Protein AF-A0A431KZX5-F1 (afdb_monomer_lite)

pLDDT: mean 78.37, std 19.74, range [25.33, 97.94]

Structure (mmCIF, N/CA/C/O backbone):
data_AF-A0A431KZX5-F1
#
_entry.id   AF-A0A431KZX5-F1
#
loop_
_atom_site.group_PDB
_atom_site.id
_atom_site.type_symbol
_atom_site.label_atom_id
_atom_site.label_alt_id
_atom_site.label_comp_id
_atom_site.label_asym_id
_atom_site.label_entity_id
_atom_site.label_seq_id
_atom_site.pdbx_PDB_ins_code
_atom_site.Cartn_x
_atom_site.Cartn_y
_atom_site.Cartn_z
_atom_site.occupancy
_atom_site.B_iso_or_equiv
_atom_site.auth_seq_id
_atom_site.auth_comp_id
_atom_site.auth_as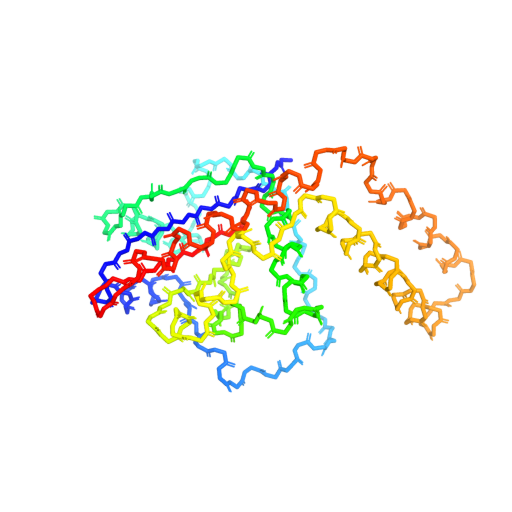ym_id
_atom_site.auth_atom_id
_atom_site.pdbx_PDB_model_num
ATOM 1 N N . MET A 1 1 ? -10.117 -0.510 -15.813 1.00 40.97 1 MET A N 1
ATOM 2 C CA . MET A 1 1 ? -10.762 -0.068 -14.558 1.00 40.97 1 MET A CA 1
ATOM 3 C C . MET A 1 1 ? -9.643 0.326 -13.624 1.00 40.97 1 MET A C 1
ATOM 5 O O . MET A 1 1 ? -8.690 -0.434 -13.536 1.00 40.97 1 MET A O 1
ATOM 9 N N . SER A 1 2 ? -9.694 1.522 -13.041 1.00 51.66 2 SER A N 1
ATOM 10 C CA . SER A 1 2 ? -8.708 1.938 -12.044 1.00 51.66 2 SER A CA 1
ATOM 11 C C . SER A 1 2 ? -8.921 1.103 -10.789 1.00 51.66 2 SER A C 1
ATOM 13 O O . SER A 1 2 ? -10.034 1.093 -10.262 1.00 51.66 2 SER A O 1
ATOM 15 N N . SER A 1 3 ? -7.880 0.419 -10.324 1.00 65.56 3 SER A N 1
ATOM 16 C CA . SER A 1 3 ? -7.865 -0.106 -8.960 1.00 65.56 3 SER A CA 1
ATOM 17 C C . SER A 1 3 ? -8.166 1.035 -7.977 1.00 65.56 3 SER A C 1
ATOM 19 O O . SER A 1 3 ? -7.743 2.165 -8.220 1.00 65.56 3 SER A O 1
ATOM 21 N N . ILE A 1 4 ? -8.880 0.779 -6.893 1.00 78.31 4 ILE A N 1
ATOM 22 C CA . ILE A 1 4 ? -9.218 1.707 -5.817 1.00 78.31 4 ILE A CA 1
ATOM 23 C C . ILE A 1 4 ? -8.474 1.248 -4.562 1.00 78.31 4 ILE A C 1
ATOM 25 O O . ILE A 1 4 ? -8.425 0.058 -4.255 1.00 78.31 4 ILE A O 1
ATOM 29 N N . ALA A 1 5 ? -7.921 2.199 -3.809 1.00 84.69 5 ALA A N 1
ATOM 30 C CA . ALA A 1 5 ? -7.446 1.934 -2.458 1.00 84.69 5 ALA A CA 1
ATOM 31 C C . ALA A 1 5 ? -8.433 2.476 -1.414 1.00 84.69 5 ALA A C 1
ATOM 33 O O . ALA A 1 5 ? -8.834 3.644 -1.459 1.00 84.69 5 ALA A O 1
ATOM 34 N N . SER A 1 6 ? -8.821 1.614 -0.475 1.00 86.75 6 SER A N 1
ATOM 35 C CA . SER A 1 6 ? -9.770 1.911 0.603 1.00 86.75 6 SER A CA 1
ATOM 36 C C . SER A 1 6 ? -9.153 1.618 1.967 1.00 86.75 6 SER A C 1
ATOM 38 O O . SER A 1 6 ? -8.421 0.643 2.126 1.00 86.75 6 SER A O 1
ATOM 40 N N . PHE A 1 7 ? -9.474 2.454 2.952 1.00 90.75 7 PHE A N 1
ATOM 41 C CA . PHE A 1 7 ? -8.967 2.357 4.319 1.00 90.75 7 PHE A CA 1
ATOM 42 C C . PHE A 1 7 ? -10.143 2.226 5.277 1.00 90.75 7 PHE A C 1
ATOM 44 O O . PHE A 1 7 ? -11.062 3.036 5.212 1.00 90.75 7 PHE A O 1
ATOM 51 N N . TYR A 1 8 ? -10.105 1.240 6.165 1.00 92.38 8 TYR A N 1
ATOM 52 C CA . TYR A 1 8 ? -11.177 0.937 7.108 1.00 92.38 8 TYR A CA 1
ATOM 53 C C . TYR A 1 8 ? -10.641 0.991 8.536 1.00 92.38 8 TYR A C 1
ATOM 55 O O . TYR A 1 8 ? -9.784 0.189 8.892 1.00 92.38 8 TYR A O 1
ATOM 63 N N . LEU A 1 9 ? -11.136 1.928 9.344 1.00 93.94 9 LEU A N 1
ATOM 64 C CA . LEU A 1 9 ? -10.828 2.046 10.770 1.00 93.94 9 LEU A CA 1
ATOM 65 C C . LEU A 1 9 ? -11.829 1.219 11.577 1.00 93.94 9 LEU A C 1
ATOM 67 O O . LEU A 1 9 ? -13.036 1.456 11.471 1.00 93.94 9 LEU A O 1
ATOM 71 N N . MET A 1 10 ? -11.339 0.286 12.388 1.00 93.38 10 MET A N 1
ATOM 72 C CA . MET A 1 10 ? -12.166 -0.592 13.216 1.00 93.38 10 MET A CA 1
ATOM 73 C C . MET A 1 10 ? -11.522 -0.874 14.570 1.00 93.38 10 MET A C 1
ATOM 75 O O . MET A 1 10 ? -10.298 -0.848 14.690 1.00 93.38 10 MET A O 1
ATOM 79 N N . GLU A 1 11 ? -12.341 -1.249 15.553 1.00 93.62 11 GLU A N 1
ATOM 80 C CA . GLU A 1 11 ? -11.819 -1.753 16.822 1.00 93.62 11 GLU A CA 1
ATOM 81 C C . GLU A 1 11 ? -11.002 -3.042 16.606 1.00 93.62 11 GLU A C 1
ATOM 83 O O . GLU A 1 11 ? -11.417 -3.962 15.892 1.00 93.62 11 GLU A O 1
ATOM 88 N N . SER A 1 12 ? -9.864 -3.150 17.284 1.00 88.31 12 SER A N 1
ATOM 89 C CA . SER A 1 12 ? -8.960 -4.300 17.301 1.00 88.31 12 SER A CA 1
ATOM 90 C C . SER A 1 12 ? -9.660 -5.573 17.788 1.00 88.31 12 SER A C 1
ATOM 92 O O . SER A 1 12 ? -9.351 -6.671 17.324 1.00 88.31 12 SER A O 1
ATOM 94 N N . SER A 1 13 ? -10.673 -5.432 18.648 1.00 90.50 13 SER A N 1
ATOM 95 C CA . SER A 1 13 ? -11.555 -6.514 19.105 1.00 90.50 13 SER A CA 1
ATOM 96 C C . SER A 1 13 ? -12.302 -7.199 17.946 1.00 90.50 13 SER A C 1
ATOM 98 O O . SER A 1 13 ? -12.482 -8.418 17.956 1.00 90.50 13 SER A O 1
ATOM 100 N N . ASN A 1 14 ? -12.674 -6.438 16.911 1.00 90.19 14 ASN A N 1
ATOM 101 C CA . ASN A 1 14 ? -13.398 -6.920 15.733 1.00 90.19 14 ASN A CA 1
ATOM 102 C C . ASN A 1 14 ? -12.463 -7.503 14.664 1.00 90.19 14 ASN A C 1
ATOM 104 O O . ASN A 1 14 ? -12.917 -8.202 13.752 1.00 90.19 14 ASN A O 1
ATOM 108 N N . PHE A 1 15 ? -11.157 -7.246 14.770 1.00 85.00 15 PHE A N 1
ATOM 109 C CA . PHE A 1 15 ? -10.183 -7.669 13.770 1.00 85.00 15 PHE A CA 1
ATOM 110 C C . PHE A 1 15 ? -10.114 -9.198 13.626 1.00 85.00 15 PHE A C 1
ATOM 112 O O . PHE A 1 15 ? -10.028 -9.704 12.510 1.00 85.00 15 PHE A O 1
ATOM 119 N N . HIS A 1 16 ? -10.205 -9.952 14.728 1.00 83.12 16 HIS A N 1
ATOM 120 C CA . HIS A 1 16 ? -10.120 -11.417 14.680 1.00 83.12 16 HIS A CA 1
ATOM 121 C C . HIS A 1 16 ? -11.250 -12.050 13.851 1.00 83.12 16 HIS A C 1
ATOM 123 O O . HIS A 1 16 ? -11.003 -12.946 13.041 1.00 83.12 16 HIS A O 1
ATOM 129 N N . GLU A 1 17 ? -12.486 -11.568 14.016 1.00 86.38 17 GLU A N 1
ATOM 130 C CA . GLU A 1 17 ? -13.623 -12.078 13.246 1.00 86.38 17 GLU A CA 1
ATOM 131 C C . GLU A 1 17 ? -13.526 -11.646 11.777 1.00 86.38 17 GLU A C 1
ATOM 133 O O . GLU A 1 17 ? -13.733 -12.476 10.892 1.00 86.38 17 GLU A O 1
ATOM 138 N N . TYR A 1 18 ? -13.104 -10.405 11.498 1.00 85.25 18 TYR A N 1
ATOM 139 C CA . TYR A 1 18 ? -12.806 -9.976 10.129 1.00 85.25 18 TYR A CA 1
ATOM 140 C C . TYR A 1 18 ? -11.755 -10.875 9.467 1.00 85.25 18 TYR A C 1
ATOM 142 O O . TYR A 1 18 ? -11.993 -11.392 8.376 1.00 85.25 18 TYR A O 1
ATOM 150 N N . ALA A 1 19 ? -10.624 -11.120 10.134 1.00 79.25 19 ALA A N 1
ATOM 151 C CA . ALA A 1 19 ? -9.543 -11.944 9.607 1.00 79.25 19 ALA A CA 1
ATOM 152 C C . ALA A 1 19 ? -10.012 -13.362 9.274 1.00 79.25 19 ALA A C 1
ATOM 154 O O . ALA A 1 19 ? -9.709 -13.889 8.203 1.00 79.25 19 ALA A O 1
ATOM 155 N N . LYS A 1 20 ? -10.829 -13.954 10.145 1.00 80.81 20 LYS A N 1
ATOM 156 C CA . LYS A 1 20 ? -11.451 -15.259 9.917 1.00 80.81 20 LYS A CA 1
ATOM 157 C C . LYS A 1 20 ? -12.412 -15.253 8.724 1.00 80.81 20 LYS A C 1
ATOM 159 O O . LYS A 1 20 ? -12.359 -16.177 7.914 1.00 80.81 20 LYS A O 1
ATOM 164 N N . LEU A 1 21 ? -13.268 -14.237 8.591 1.00 79.62 21 LEU A N 1
ATOM 165 C CA . LEU A 1 21 ? -14.210 -14.110 7.470 1.00 79.62 21 LEU A CA 1
ATOM 166 C C . LEU A 1 21 ? -13.492 -13.892 6.133 1.00 79.62 21 LEU A C 1
ATOM 168 O O . LEU A 1 21 ? -13.862 -14.498 5.128 1.00 79.62 21 LEU A O 1
ATOM 172 N N . ALA A 1 22 ? -12.451 -13.061 6.137 1.00 75.19 22 ALA A N 1
ATOM 173 C CA . ALA A 1 22 ? -11.619 -12.769 4.977 1.00 75.19 22 ALA A CA 1
ATOM 174 C C . ALA A 1 22 ? -10.650 -13.916 4.632 1.00 75.19 22 ALA A C 1
ATOM 176 O O . ALA A 1 22 ? -10.096 -13.940 3.535 1.00 75.19 22 ALA A O 1
ATOM 177 N N . GLY A 1 23 ? -10.462 -14.889 5.530 1.00 72.31 23 GLY A N 1
ATOM 178 C CA . GLY A 1 23 ? -9.498 -15.975 5.348 1.00 72.31 23 GLY A CA 1
ATOM 179 C C . GLY A 1 23 ? -8.043 -15.505 5.437 1.00 72.31 23 GLY A C 1
ATOM 180 O O . GLY A 1 23 ? -7.172 -16.111 4.817 1.00 72.31 23 GLY A O 1
ATOM 181 N N . LEU A 1 24 ? -7.782 -14.426 6.182 1.00 71.44 24 LEU A N 1
ATOM 182 C CA . LEU A 1 24 ? -6.448 -13.871 6.386 1.00 71.44 24 LEU A CA 1
ATOM 183 C C . LEU A 1 24 ? -5.631 -14.815 7.268 1.00 71.44 24 LEU A C 1
ATOM 185 O O . LEU A 1 24 ? -6.019 -15.138 8.391 1.00 71.44 24 LEU A O 1
ATOM 189 N N . GLN A 1 25 ? -4.478 -15.237 6.762 1.00 62.72 25 GLN A N 1
ATOM 190 C CA . GLN A 1 25 ? -3.471 -15.949 7.541 1.00 62.72 25 GLN A CA 1
ATOM 191 C C . GLN A 1 25 ? -2.268 -15.027 7.732 1.00 62.72 25 GLN A C 1
ATOM 193 O O . GLN A 1 25 ? -1.818 -14.389 6.776 1.00 62.72 25 GLN A O 1
ATOM 198 N N . GLN A 1 26 ? -1.764 -14.932 8.967 1.00 58.22 26 GLN A N 1
ATOM 199 C CA . GLN A 1 26 ? -0.505 -14.237 9.237 1.00 58.22 26 GLN A CA 1
ATOM 200 C C . GLN A 1 26 ? 0.630 -14.927 8.476 1.00 58.22 26 GLN A C 1
ATOM 202 O O . GLN A 1 26 ? 0.738 -16.152 8.451 1.00 58.22 26 GLN A O 1
ATOM 207 N N . THR A 1 27 ? 1.471 -14.120 7.843 1.00 53.38 27 THR A N 1
ATOM 208 C CA . THR A 1 27 ? 2.527 -14.533 6.911 1.00 53.38 27 THR A CA 1
ATOM 209 C C . THR A 1 27 ? 3.800 -15.029 7.595 1.00 53.38 27 THR A C 1
ATOM 211 O O . THR A 1 27 ? 4.778 -15.263 6.891 1.00 53.38 27 THR A O 1
ATOM 214 N N . GLU A 1 28 ? 3.807 -15.246 8.921 1.00 44.16 28 GLU A N 1
ATOM 215 C CA . GLU A 1 28 ? 5.037 -15.485 9.701 1.00 44.16 28 GLU A CA 1
ATOM 216 C C . GLU A 1 28 ? 5.921 -16.630 9.172 1.00 44.16 28 GLU A C 1
ATOM 218 O O . GLU A 1 28 ? 7.101 -16.656 9.494 1.00 44.16 28 GLU A O 1
ATOM 223 N N . ASN A 1 29 ? 5.407 -17.538 8.328 1.00 37.72 29 ASN A N 1
ATOM 224 C CA . ASN A 1 29 ? 6.197 -18.569 7.644 1.00 37.72 29 ASN A CA 1
ATOM 225 C C . ASN A 1 29 ? 5.626 -18.996 6.276 1.00 37.72 29 ASN A C 1
ATOM 227 O O . ASN A 1 29 ? 5.576 -20.193 5.981 1.00 37.72 29 ASN A O 1
ATOM 231 N N . LEU A 1 30 ? 5.167 -18.075 5.422 1.00 36.81 30 LEU A N 1
ATOM 232 C CA . LEU A 1 30 ? 4.916 -18.479 4.032 1.00 36.81 30 LEU A CA 1
ATOM 233 C C . LEU A 1 30 ? 6.255 -18.541 3.283 1.00 36.81 30 LEU A C 1
ATOM 235 O O . LEU A 1 30 ? 6.976 -17.542 3.269 1.00 36.81 30 LEU A O 1
ATOM 239 N N . PRO A 1 31 ? 6.627 -19.697 2.691 1.00 32.34 31 PRO A N 1
ATOM 240 C CA . PRO A 1 31 ? 7.816 -19.769 1.859 1.00 32.34 31 PRO A CA 1
ATOM 241 C C . PRO A 1 31 ? 7.704 -18.688 0.792 1.00 32.34 31 PRO A C 1
ATOM 243 O O . PRO A 1 31 ? 6.623 -18.469 0.245 1.00 32.34 31 PRO A O 1
ATOM 246 N N . ASN A 1 32 ? 8.822 -18.005 0.547 1.00 35.06 32 ASN A N 1
ATOM 247 C CA . ASN A 1 32 ? 8.979 -17.065 -0.551 1.00 35.06 32 ASN A CA 1
ATOM 248 C C . ASN A 1 32 ? 8.387 -17.744 -1.793 1.00 35.06 32 ASN A C 1
ATOM 250 O O . ASN A 1 32 ? 8.957 -18.726 -2.270 1.00 35.06 32 ASN A O 1
ATOM 254 N N . LEU A 1 33 ? 7.206 -17.307 -2.243 1.00 35.88 33 LEU A N 1
ATOM 255 C CA . LEU A 1 33 ? 6.554 -17.837 -3.439 1.00 35.88 33 LEU A CA 1
ATOM 256 C C . LEU A 1 33 ? 7.300 -17.262 -4.644 1.00 35.88 33 LEU A C 1
ATOM 258 O O . LEU A 1 33 ? 6.788 -16.421 -5.377 1.00 35.88 33 LEU A O 1
ATOM 262 N N . ALA A 1 34 ? 8.555 -17.678 -4.777 1.00 33.25 34 ALA A N 1
ATOM 263 C CA . ALA A 1 34 ? 9.226 -17.747 -6.046 1.00 33.25 34 ALA A CA 1
ATOM 264 C C . ALA A 1 34 ? 8.837 -19.085 -6.677 1.00 33.25 34 ALA A C 1
ATOM 266 O O . ALA A 1 34 ? 8.979 -20.144 -6.064 1.00 33.25 34 ALA A O 1
ATOM 267 N N . ASP A 1 35 ? 8.369 -18.952 -7.907 1.00 35.44 35 ASP A N 1
ATOM 268 C CA . ASP A 1 35 ? 8.279 -19.959 -8.949 1.00 35.44 35 ASP A CA 1
ATOM 269 C C . ASP A 1 35 ? 7.069 -20.908 -8.953 1.00 35.44 35 ASP A C 1
ATOM 271 O O . ASP A 1 35 ? 6.933 -21.859 -8.189 1.00 35.44 35 ASP A O 1
ATOM 275 N N . ASP A 1 36 ? 6.245 -20.590 -9.954 1.00 33.00 36 ASP A N 1
ATOM 276 C CA . ASP A 1 36 ? 5.596 -21.486 -10.895 1.00 33.00 36 ASP A CA 1
ATOM 277 C C . ASP A 1 36 ? 4.352 -22.276 -10.446 1.00 33.00 36 ASP A C 1
ATOM 279 O O . ASP A 1 36 ? 4.279 -22.954 -9.427 1.00 33.00 36 ASP A O 1
ATOM 283 N N . ASP A 1 37 ? 3.347 -22.172 -11.320 1.00 28.58 37 ASP A N 1
ATOM 284 C CA . ASP A 1 37 ? 2.156 -23.018 -11.451 1.00 28.58 37 ASP A CA 1
ATOM 285 C C . ASP A 1 37 ? 0.816 -22.598 -10.857 1.00 28.58 37 ASP A C 1
ATOM 287 O O . ASP A 1 37 ? -0.121 -23.394 -10.893 1.00 28.58 37 ASP A O 1
ATOM 291 N N . LYS A 1 38 ? 0.617 -21.319 -10.514 1.00 29.41 38 LYS A N 1
ATOM 292 C CA . LYS A 1 38 ? -0.711 -20.688 -10.674 1.00 29.41 38 LYS A CA 1
ATOM 293 C C . LYS A 1 38 ? -0.581 -19.221 -11.068 1.00 29.41 38 LYS A C 1
ATOM 295 O O . LYS A 1 38 ? -0.778 -18.332 -10.243 1.00 29.41 38 LYS A O 1
ATOM 300 N N . GLN A 1 39 ? -0.356 -18.957 -12.357 1.00 31.39 39 GLN A N 1
ATOM 301 C CA . GLN A 1 39 ? -0.975 -17.774 -12.958 1.00 31.39 39 GLN A CA 1
ATOM 302 C C . GLN A 1 39 ? -2.494 -17.970 -12.863 1.00 31.39 39 GLN A C 1
ATOM 304 O O . GLN A 1 39 ? -3.143 -18.443 -13.794 1.00 31.39 39 GLN A O 1
ATOM 309 N N . VAL A 1 40 ? -3.076 -17.659 -11.705 1.00 25.52 40 VAL A N 1
ATOM 310 C CA . VAL A 1 40 ? -4.474 -17.252 -11.695 1.00 25.52 40 VAL A CA 1
ATOM 311 C C . VAL A 1 40 ? -4.432 -15.888 -12.347 1.00 25.52 40 VAL A C 1
ATOM 313 O O . VAL A 1 40 ? -3.846 -14.954 -11.803 1.00 25.52 40 VAL A O 1
ATOM 316 N N . ALA A 1 41 ? -4.912 -15.842 -13.586 1.00 25.33 41 ALA A N 1
ATOM 317 C CA . ALA A 1 41 ? -5.118 -14.619 -14.327 1.00 25.33 41 ALA A CA 1
ATOM 318 C C . ALA A 1 41 ? -5.590 -13.524 -13.368 1.00 25.33 41 ALA A C 1
ATOM 320 O O . ALA A 1 41 ? -6.544 -13.737 -12.620 1.00 25.33 41 ALA A O 1
ATOM 321 N N . VAL A 1 42 ? -4.920 -12.372 -13.406 1.00 26.16 42 VAL A N 1
ATOM 322 C CA . VAL A 1 42 ? -5.483 -11.129 -12.893 1.00 26.16 42 VAL A CA 1
ATOM 323 C C . VAL A 1 42 ? -6.837 -10.994 -13.575 1.00 26.16 42 VAL A C 1
ATOM 325 O O . VAL A 1 42 ? -6.910 -10.642 -14.754 1.00 26.16 42 VAL A O 1
ATOM 328 N N . TYR A 1 43 ? -7.918 -11.324 -12.873 1.00 27.72 43 TYR A N 1
ATOM 329 C CA . TYR A 1 43 ? -9.235 -10.909 -13.312 1.00 27.72 43 TYR A CA 1
ATOM 330 C C . TYR A 1 43 ? -9.328 -9.420 -13.004 1.00 27.72 43 TYR A C 1
ATOM 332 O O . TYR A 1 43 ? -9.915 -8.985 -12.021 1.00 27.72 43 TYR A O 1
ATOM 340 N N . ALA A 1 44 ? -8.767 -8.628 -13.919 1.00 31.91 44 ALA A N 1
ATOM 341 C CA . ALA A 1 44 ? -9.268 -7.305 -14.237 1.00 31.91 44 ALA A CA 1
ATOM 342 C C . ALA A 1 44 ? -10.654 -7.496 -14.870 1.00 31.91 44 ALA A C 1
ATOM 344 O O . ALA A 1 44 ? -10.847 -7.412 -16.079 1.00 31.91 44 ALA A O 1
ATOM 345 N N . GLY A 1 45 ? -11.621 -7.858 -14.041 1.00 29.03 45 GLY A N 1
ATOM 346 C CA . GLY A 1 45 ? -13.002 -8.036 -14.425 1.00 29.03 45 GLY A CA 1
ATOM 347 C C . GLY A 1 45 ? -13.817 -7.326 -13.378 1.00 29.03 45 GLY A C 1
ATOM 348 O O . GLY A 1 45 ? -13.880 -7.781 -12.243 1.00 29.03 45 GLY A O 1
ATOM 349 N N . GLY A 1 46 ? -14.421 -6.203 -13.754 1.00 33.44 46 GLY A N 1
ATOM 350 C CA . GLY A 1 46 ? -15.517 -5.630 -12.995 1.00 33.44 46 GLY A CA 1
ATOM 351 C C . GLY A 1 46 ? -16.588 -6.694 -12.909 1.00 33.44 46 GLY A C 1
ATOM 352 O O . GLY A 1 46 ? -17.377 -6.868 -13.835 1.00 33.44 46 GLY A O 1
ATOM 353 N N . PHE A 1 47 ? -16.563 -7.464 -11.832 1.00 39.50 47 PHE A N 1
ATOM 354 C CA . PHE A 1 47 ? -17.660 -8.343 -11.540 1.00 39.50 47 PHE A CA 1
ATOM 355 C C . PHE A 1 47 ? -18.857 -7.435 -11.300 1.00 39.50 47 PHE A C 1
ATOM 357 O O . PHE A 1 47 ? -18.823 -6.518 -10.475 1.00 39.50 47 PHE A O 1
ATOM 364 N N . ASN A 1 48 ? -19.920 -7.673 -12.054 1.00 43.03 48 ASN A N 1
ATOM 365 C CA . ASN A 1 48 ? -21.217 -7.123 -11.730 1.00 43.03 48 ASN A CA 1
ATOM 366 C C . ASN A 1 48 ? -21.502 -7.486 -10.262 1.00 43.03 48 ASN A C 1
ATOM 368 O O . ASN A 1 48 ? -21.429 -8.661 -9.900 1.00 43.03 48 ASN A O 1
ATOM 372 N N . ALA A 1 49 ? -21.813 -6.504 -9.412 1.00 49.84 49 ALA A N 1
ATOM 373 C CA . ALA A 1 49 ? -22.133 -6.749 -8.004 1.00 49.84 49 ALA A CA 1
ATOM 374 C C . ALA A 1 49 ? -23.189 -7.864 -7.842 1.00 49.84 49 ALA A C 1
ATOM 376 O O . ALA A 1 49 ? -23.091 -8.676 -6.927 1.00 49.84 49 ALA A O 1
ATOM 377 N N . ALA A 1 50 ? -24.118 -7.990 -8.800 1.00 53.47 50 ALA A N 1
ATOM 378 C CA . ALA A 1 50 ? -25.128 -9.045 -8.842 1.00 53.47 50 ALA A CA 1
ATOM 379 C C . ALA A 1 50 ? -24.572 -10.464 -9.124 1.00 53.47 50 ALA A C 1
ATOM 381 O O . ALA A 1 50 ? -25.211 -11.452 -8.761 1.00 53.47 50 ALA A O 1
ATOM 382 N N . GLU A 1 51 ? -23.411 -10.596 -9.774 1.00 49.06 51 GLU A N 1
ATOM 383 C CA . GLU A 1 51 ? -22.728 -11.876 -10.034 1.00 49.06 51 GLU A CA 1
ATOM 384 C C . GLU A 1 51 ? -21.896 -12.318 -8.827 1.00 49.06 51 GLU A C 1
ATOM 386 O O . GLU A 1 51 ? -22.019 -13.468 -8.396 1.00 49.06 51 GLU A O 1
ATOM 391 N N . ILE A 1 52 ? -21.159 -11.388 -8.198 1.00 54.62 52 ILE A N 1
ATOM 392 C CA . ILE A 1 52 ? -20.557 -11.618 -6.871 1.00 54.62 52 ILE A CA 1
ATOM 393 C C . ILE A 1 52 ? -21.646 -11.996 -5.868 1.00 54.62 52 ILE A C 1
ATOM 395 O O . ILE A 1 52 ? -21.418 -12.859 -5.019 1.00 54.62 52 ILE A O 1
ATOM 399 N N . GLU A 1 53 ? -22.841 -11.403 -5.989 1.00 58.00 53 GLU A N 1
ATOM 400 C CA . GLU A 1 53 ? -23.967 -11.661 -5.098 1.00 58.00 53 GLU A CA 1
ATOM 401 C C . GLU A 1 53 ? -24.561 -13.075 -5.198 1.00 58.00 53 GLU A C 1
ATOM 403 O O . GLU A 1 53 ? -25.193 -13.558 -4.249 1.00 58.00 53 GLU A O 1
ATOM 408 N N . ARG A 1 54 ? -24.341 -13.788 -6.299 1.00 62.94 54 ARG A N 1
ATOM 409 C CA . ARG A 1 54 ? -24.974 -15.095 -6.534 1.00 62.94 54 ARG A CA 1
ATOM 410 C C . ARG A 1 54 ? -24.003 -16.262 -6.514 1.00 62.94 54 ARG A C 1
ATOM 412 O O . ARG A 1 54 ? -24.447 -17.392 -6.330 1.00 62.94 54 ARG A O 1
ATOM 419 N N . ASP A 1 55 ? -22.709 -16.009 -6.664 1.00 60.44 55 ASP A N 1
ATOM 420 C CA . ASP A 1 55 ? -21.711 -17.069 -6.692 1.00 60.44 55 ASP A CA 1
ATOM 421 C C . ASP A 1 55 ? -21.296 -17.504 -5.268 1.00 60.44 55 ASP A C 1
ATOM 423 O O . ASP A 1 55 ? -20.740 -16.704 -4.504 1.00 60.44 55 ASP A O 1
ATOM 427 N N . PRO A 1 56 ? -21.514 -18.779 -4.887 1.00 68.44 56 PRO A N 1
ATOM 428 C CA . PRO A 1 56 ? -21.124 -19.303 -3.578 1.00 68.44 56 PRO A CA 1
ATOM 429 C C . PRO A 1 56 ? -19.624 -19.176 -3.281 1.00 68.44 56 PRO A C 1
ATOM 431 O O . PRO A 1 56 ? -19.245 -19.135 -2.110 1.00 68.44 56 PRO A O 1
ATOM 434 N N . ARG A 1 57 ? -18.771 -19.093 -4.314 1.00 63.75 57 ARG A N 1
ATOM 435 C CA . ARG A 1 57 ? -17.313 -18.945 -4.176 1.00 63.75 57 ARG A CA 1
ATOM 436 C C . ARG A 1 57 ? -16.924 -17.615 -3.531 1.00 63.75 57 ARG A C 1
ATOM 438 O O . ARG A 1 57 ? -15.919 -17.562 -2.831 1.00 63.75 57 ARG A O 1
ATOM 445 N N . PHE A 1 58 ? -17.743 -16.574 -3.687 1.00 63.84 58 PHE A N 1
ATOM 446 C CA . PHE A 1 58 ? -17.501 -15.254 -3.096 1.00 63.84 58 PHE A CA 1
ATOM 447 C C . PHE A 1 58 ? -18.219 -15.039 -1.758 1.00 63.84 58 PHE A C 1
ATOM 449 O O . PHE A 1 58 ? -18.180 -13.935 -1.219 1.00 63.84 58 PHE A O 1
ATOM 456 N N . LYS A 1 59 ? -18.858 -16.067 -1.178 1.00 70.12 59 LYS A N 1
ATOM 457 C CA . LYS A 1 59 ? -19.584 -15.941 0.099 1.00 70.12 59 LYS A CA 1
ATOM 458 C C . LYS A 1 59 ? -18.699 -15.391 1.223 1.00 70.12 59 LYS A C 1
ATOM 460 O O . LYS A 1 59 ? -19.129 -14.508 1.954 1.00 70.12 59 LYS A O 1
ATOM 465 N N . ASN A 1 60 ? -17.466 -15.882 1.340 1.00 68.75 60 ASN A N 1
ATOM 466 C CA . ASN A 1 60 ? -16.536 -15.430 2.378 1.00 68.75 60 ASN A CA 1
ATOM 467 C C . ASN A 1 60 ? -16.062 -13.992 2.128 1.00 68.75 60 ASN A C 1
ATOM 469 O O . ASN A 1 60 ? -16.116 -13.175 3.040 1.00 68.75 60 ASN A O 1
ATOM 473 N N . ALA A 1 61 ? -15.702 -13.661 0.883 1.00 69.38 61 ALA A N 1
ATOM 474 C CA . ALA A 1 61 ? -15.322 -12.301 0.497 1.00 69.38 61 ALA A CA 1
ATOM 475 C C . ALA A 1 61 ? -16.452 -11.292 0.768 1.00 69.38 61 ALA A C 1
ATOM 477 O O . ALA A 1 61 ? -16.206 -10.207 1.287 1.00 69.38 61 ALA A O 1
ATOM 478 N N . ARG A 1 62 ? -17.707 -11.672 0.498 1.00 72.50 62 ARG A N 1
ATOM 479 C CA . ARG A 1 62 ? -18.868 -10.831 0.797 1.00 72.50 62 ARG A CA 1
ATOM 480 C C . ARG A 1 62 ? -19.120 -10.688 2.286 1.00 72.50 62 ARG A C 1
ATOM 482 O O . ARG A 1 62 ? -19.293 -9.573 2.745 1.00 72.50 62 ARG A O 1
ATOM 489 N N . ASN A 1 63 ? -19.089 -11.784 3.043 1.00 79.75 63 ASN A N 1
ATOM 490 C CA . ASN A 1 63 ? -19.243 -11.711 4.494 1.00 79.75 63 ASN A CA 1
ATOM 491 C C . ASN A 1 63 ? -18.161 -10.819 5.119 1.00 79.75 63 ASN A C 1
ATOM 493 O O . ASN A 1 63 ? -18.462 -10.042 6.015 1.00 79.75 63 ASN A O 1
ATOM 497 N N . ALA A 1 64 ? -16.918 -10.909 4.635 1.00 81.25 64 ALA A N 1
ATOM 498 C CA . ALA A 1 64 ? -15.829 -10.046 5.074 1.00 81.25 64 ALA A CA 1
ATOM 499 C C . ALA A 1 64 ? -16.082 -8.573 4.719 1.00 81.25 64 ALA A C 1
ATOM 501 O O . ALA A 1 64 ? -15.900 -7.701 5.564 1.00 81.25 64 ALA A O 1
ATOM 502 N N . PHE A 1 65 ? -16.547 -8.296 3.498 1.00 80.38 65 PHE A N 1
ATOM 503 C CA . PHE A 1 65 ? -16.898 -6.946 3.059 1.00 80.38 65 PHE A CA 1
ATOM 504 C C . PHE A 1 65 ? -18.081 -6.354 3.845 1.00 80.38 65 PHE A C 1
ATOM 506 O O . PHE A 1 65 ? -18.006 -5.220 4.317 1.00 80.38 65 PHE A O 1
ATOM 513 N N . ASP A 1 66 ? -19.150 -7.123 4.049 1.00 82.44 66 ASP A N 1
ATOM 514 C CA . ASP A 1 66 ? -20.318 -6.724 4.841 1.00 82.44 66 ASP A CA 1
ATOM 515 C C . ASP A 1 66 ? -19.937 -6.493 6.309 1.00 82.44 66 ASP A C 1
ATOM 517 O O . ASP A 1 66 ? -20.406 -5.540 6.939 1.00 82.44 66 ASP A O 1
ATOM 521 N N . PHE A 1 67 ? -19.046 -7.329 6.851 1.00 87.69 67 PHE A N 1
ATOM 522 C CA . PHE A 1 67 ? -18.504 -7.161 8.194 1.00 87.69 67 PHE A CA 1
ATOM 523 C C . PHE A 1 67 ? -17.707 -5.861 8.314 1.00 87.69 67 PHE A C 1
ATOM 525 O O . PHE A 1 67 ? -17.991 -5.073 9.214 1.00 87.69 67 PHE A O 1
ATOM 532 N N . LEU A 1 68 ? -16.785 -5.588 7.378 1.00 85.00 68 LEU A N 1
ATOM 533 C CA . LEU A 1 68 ? -16.062 -4.313 7.324 1.00 85.00 68 LEU A CA 1
ATOM 534 C C . LEU A 1 68 ? -17.046 -3.143 7.298 1.00 85.00 68 LEU A C 1
ATOM 536 O O . LEU A 1 68 ? -16.971 -2.262 8.146 1.00 85.00 68 LEU A O 1
ATOM 540 N N . ARG A 1 69 ? -18.031 -3.147 6.399 1.00 85.31 69 ARG A N 1
ATOM 541 C CA . ARG A 1 69 ? -18.997 -2.041 6.290 1.00 85.31 69 ARG A CA 1
ATOM 542 C C . ARG A 1 69 ? -19.843 -1.809 7.541 1.00 85.31 69 ARG A C 1
ATOM 544 O O . ARG A 1 69 ? -20.308 -0.691 7.738 1.00 85.31 69 ARG A O 1
ATOM 551 N N . SER A 1 70 ? -20.090 -2.845 8.338 1.00 92.00 70 SER A N 1
ATOM 552 C CA . SER A 1 70 ? -20.927 -2.763 9.542 1.00 92.00 70 SER A CA 1
ATOM 553 C C . SER A 1 70 ? -20.140 -2.486 10.826 1.00 92.00 70 SER A C 1
ATOM 555 O O . SER A 1 70 ? -20.730 -1.989 11.781 1.00 92.00 70 SER A O 1
ATOM 557 N N . HIS A 1 71 ? -18.833 -2.766 10.844 1.00 93.00 71 HIS A N 1
ATOM 558 C CA . HIS A 1 71 ? -17.979 -2.667 12.038 1.00 93.00 71 HIS A CA 1
ATOM 559 C C . HIS A 1 71 ? -16.772 -1.736 11.853 1.00 93.00 71 HIS A C 1
ATOM 561 O O . HIS A 1 71 ? -15.866 -1.729 12.685 1.00 93.00 71 HIS A O 1
ATOM 567 N N . SER A 1 72 ? -16.733 -0.966 10.765 1.00 91.38 72 SER A N 1
ATOM 568 C CA . SER A 1 72 ? -15.671 0.003 10.499 1.00 91.38 72 SER A CA 1
ATOM 569 C C . SER A 1 72 ? -16.218 1.312 9.937 1.00 91.38 72 SER A C 1
ATOM 571 O O . SER A 1 72 ? -17.343 1.387 9.439 1.00 91.38 72 SER A O 1
ATOM 573 N N . SER A 1 73 ? -15.391 2.349 9.999 1.00 91.00 73 SER A N 1
ATOM 574 C CA . SER A 1 73 ? -15.580 3.590 9.249 1.00 91.00 73 SER A CA 1
ATOM 575 C C . SER A 1 73 ? -14.534 3.683 8.140 1.00 91.00 73 SER A C 1
ATOM 577 O O . SER A 1 73 ? -13.445 3.133 8.275 1.00 91.00 73 SER A O 1
ATOM 579 N N . GLN A 1 74 ? -14.848 4.375 7.042 1.00 89.00 74 GLN A N 1
ATOM 580 C CA . GLN A 1 74 ? -13.894 4.645 5.964 1.00 89.00 74 GLN A CA 1
ATOM 581 C C . GLN A 1 74 ? -13.342 6.070 6.124 1.00 89.00 74 GLN A C 1
ATOM 583 O O . GLN A 1 74 ? -13.936 7.004 5.581 1.00 89.00 74 GLN A O 1
ATOM 588 N N . PRO A 1 75 ? -12.263 6.285 6.905 1.00 83.62 75 PRO A N 1
ATOM 589 C CA . PRO A 1 75 ? -11.769 7.632 7.195 1.00 83.62 75 PRO A CA 1
ATOM 590 C C . PRO A 1 75 ? -11.153 8.318 5.973 1.00 83.62 75 PRO A C 1
ATOM 592 O O . PRO A 1 75 ? -11.163 9.545 5.896 1.00 83.62 75 PRO A O 1
ATOM 595 N N . PHE A 1 76 ? -10.625 7.541 5.021 1.00 88.12 76 PHE A N 1
ATOM 596 C CA . PHE A 1 76 ? -9.931 8.064 3.851 1.00 88.12 76 PHE A CA 1
ATOM 597 C C . PHE A 1 76 ? -10.275 7.282 2.583 1.00 88.12 76 PHE A C 1
ATOM 599 O O . PHE A 1 76 ? -10.508 6.069 2.602 1.00 88.12 76 PHE A O 1
ATOM 606 N N . GLN A 1 77 ? -10.249 7.998 1.461 1.00 83.62 77 GLN A N 1
ATOM 607 C CA . GLN A 1 77 ? -10.366 7.448 0.118 1.00 83.62 77 GLN A CA 1
ATOM 608 C C . GLN A 1 77 ? -9.206 7.978 -0.723 1.00 83.62 77 GLN A C 1
ATOM 610 O O . GLN A 1 77 ? -9.058 9.193 -0.873 1.00 83.62 77 GLN A O 1
ATOM 615 N N . PHE A 1 78 ? -8.404 7.075 -1.287 1.00 86.69 78 PHE A N 1
ATOM 616 C CA . PHE A 1 78 ? -7.354 7.457 -2.223 1.00 86.69 78 PHE A CA 1
ATOM 617 C C . PHE A 1 78 ? -7.985 7.714 -3.591 1.00 86.69 78 PHE A C 1
ATOM 619 O O . PHE A 1 78 ? -8.609 6.826 -4.167 1.00 86.69 78 PHE A O 1
ATOM 626 N N . GLN A 1 79 ? -7.875 8.948 -4.080 1.00 85.62 79 GLN A N 1
ATOM 627 C CA . GLN A 1 79 ? -8.524 9.365 -5.329 1.00 85.62 79 GLN A CA 1
ATOM 628 C C . GLN A 1 79 ? -7.774 8.884 -6.578 1.00 85.62 79 GLN A C 1
ATOM 630 O O . GLN A 1 79 ? -8.317 8.919 -7.680 1.00 85.62 79 GLN A O 1
ATOM 635 N N . TRP A 1 80 ? -6.534 8.427 -6.406 1.00 87.62 80 TRP A N 1
ATOM 636 C CA . TRP A 1 80 ? -5.707 7.892 -7.477 1.00 87.62 80 TRP A CA 1
ATOM 637 C C . TRP A 1 80 ? -5.871 6.378 -7.598 1.00 87.62 80 TRP A C 1
ATOM 639 O O . TRP A 1 80 ? -6.445 5.713 -6.735 1.00 87.62 80 TRP A O 1
ATOM 649 N N . SER A 1 81 ? -5.334 5.823 -8.684 1.00 85.12 81 SER A N 1
ATOM 650 C CA . SER A 1 81 ? -5.321 4.377 -8.883 1.00 85.12 81 SER A CA 1
ATOM 651 C C . SER A 1 81 ? -4.631 3.675 -7.708 1.00 85.12 81 SER A C 1
ATOM 653 O O . SER A 1 81 ? -3.531 4.051 -7.314 1.00 85.12 81 SER A O 1
ATOM 655 N N . GLY A 1 82 ? -5.243 2.620 -7.177 1.00 84.44 82 GLY A N 1
ATOM 656 C CA . GLY A 1 82 ? -4.672 1.737 -6.162 1.00 84.44 82 GLY A CA 1
ATOM 657 C C . GLY A 1 82 ? -3.280 1.202 -6.522 1.00 84.44 82 GLY A C 1
ATOM 658 O O . GLY A 1 82 ? -2.444 1.074 -5.634 1.00 84.44 82 GLY A O 1
ATOM 659 N N . TYR A 1 83 ? -2.979 1.000 -7.810 1.00 84.25 83 TYR A N 1
ATOM 660 C CA . TYR A 1 83 ? -1.630 0.685 -8.292 1.00 84.25 83 TYR A CA 1
ATOM 661 C C . TYR A 1 83 ? -0.589 1.745 -7.910 1.00 84.25 83 TYR A C 1
ATOM 663 O O . TYR A 1 83 ? 0.529 1.386 -7.561 1.00 84.25 83 TYR A O 1
ATOM 671 N N . VAL A 1 84 ? -0.950 3.033 -7.896 1.00 88.69 84 VAL A N 1
ATOM 672 C CA . VAL A 1 84 ? -0.041 4.108 -7.460 1.00 88.69 84 VAL A CA 1
ATOM 673 C C . VAL A 1 84 ? 0.282 3.970 -5.97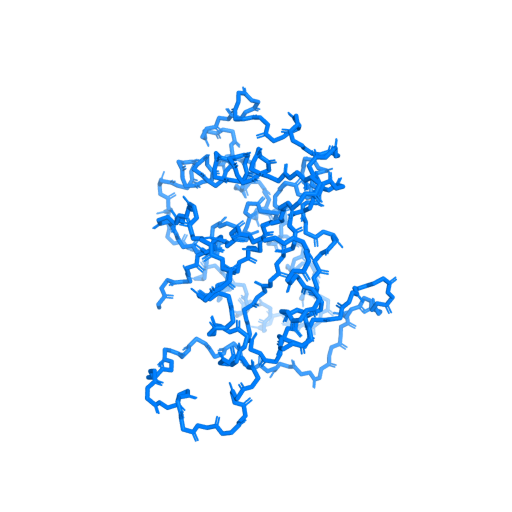5 1.00 88.69 84 VAL A C 1
ATOM 675 O O . VAL A 1 84 ? 1.429 4.152 -5.575 1.00 88.69 84 VAL A O 1
ATOM 678 N N . LEU A 1 85 ? -0.707 3.611 -5.150 1.00 90.94 85 LEU A N 1
ATOM 679 C CA . LEU A 1 85 ? -0.472 3.355 -3.730 1.00 90.94 85 LEU A CA 1
ATOM 680 C C . LEU A 1 85 ? 0.367 2.091 -3.525 1.00 90.94 85 LEU A C 1
ATOM 682 O O . LEU A 1 85 ? 1.262 2.087 -2.688 1.00 90.94 85 LEU A O 1
ATOM 686 N N . TYR A 1 86 ? 0.103 1.033 -4.289 1.00 88.50 86 TYR A N 1
ATOM 687 C CA . TYR A 1 86 ? 0.908 -0.184 -4.248 1.00 88.50 86 TYR A CA 1
ATOM 688 C C . TYR A 1 86 ? 2.376 0.110 -4.584 1.00 88.50 86 TYR A C 1
ATOM 690 O O . TYR A 1 86 ? 3.272 -0.239 -3.817 1.00 88.50 86 TYR A O 1
ATOM 698 N N . ASP A 1 87 ? 2.620 0.845 -5.667 1.00 88.56 87 ASP A N 1
ATOM 699 C CA . ASP A 1 87 ? 3.962 1.271 -6.048 1.00 88.56 87 ASP A CA 1
ATOM 700 C C . ASP A 1 87 ? 4.624 2.156 -4.984 1.00 88.56 87 ASP A C 1
ATOM 702 O O . ASP A 1 87 ? 5.827 2.027 -4.748 1.00 88.56 87 ASP A O 1
ATOM 706 N N . LEU A 1 88 ? 3.860 3.034 -4.321 1.00 93.94 88 LEU A N 1
ATOM 707 C CA . LEU A 1 88 ? 4.360 3.824 -3.197 1.00 93.94 88 LEU A CA 1
ATOM 708 C C . LEU A 1 88 ? 4.836 2.925 -2.051 1.00 93.94 88 LEU A C 1
ATOM 710 O O . LEU A 1 88 ? 5.914 3.157 -1.510 1.00 93.94 88 LEU A O 1
ATOM 714 N N . LEU A 1 89 ? 4.054 1.911 -1.674 1.00 92.31 89 LEU A N 1
ATOM 715 C CA . LEU A 1 89 ? 4.404 0.992 -0.585 1.00 92.31 89 LEU A CA 1
ATOM 716 C C . LEU A 1 89 ? 5.687 0.218 -0.900 1.00 92.31 89 LEU A C 1
ATOM 718 O O . LEU A 1 89 ? 6.559 0.091 -0.041 1.00 92.31 89 LEU A O 1
ATOM 722 N N . GLU A 1 90 ? 5.833 -0.245 -2.139 1.00 90.50 90 GLU A N 1
ATOM 723 C CA . GLU A 1 90 ? 7.047 -0.925 -2.593 1.00 90.50 90 GLU A CA 1
ATOM 724 C C . GLU A 1 90 ? 8.253 0.031 -2.659 1.00 90.50 90 GLU A C 1
ATOM 726 O O . GLU A 1 90 ? 9.359 -0.336 -2.267 1.00 90.50 90 GLU A O 1
ATOM 731 N N . LEU A 1 91 ? 8.057 1.284 -3.087 1.00 93.62 91 LEU A N 1
ATOM 732 C CA . LEU A 1 91 ? 9.100 2.316 -3.066 1.00 93.62 91 LEU A CA 1
ATOM 733 C C . LEU A 1 91 ? 9.561 2.621 -1.636 1.00 93.62 91 LEU A C 1
ATOM 735 O O . LEU A 1 91 ? 10.762 2.683 -1.374 1.00 93.62 91 LEU A O 1
ATOM 739 N N . LEU A 1 92 ? 8.625 2.788 -0.699 1.00 94.56 92 LEU A N 1
ATOM 740 C CA . LEU A 1 92 ? 8.926 3.006 0.716 1.00 94.56 92 LEU A CA 1
ATOM 741 C C . LEU A 1 92 ? 9.744 1.849 1.297 1.00 94.56 92 LEU A C 1
ATOM 743 O O . LEU A 1 92 ? 10.742 2.081 1.983 1.00 94.56 92 LEU A O 1
ATOM 747 N N . LYS A 1 93 ? 9.369 0.612 0.975 1.00 91.75 93 LYS A N 1
ATOM 748 C CA . LYS A 1 93 ? 10.082 -0.585 1.412 1.00 91.75 93 LYS A CA 1
ATOM 749 C C . LYS A 1 93 ? 11.495 -0.653 0.834 1.00 91.75 93 LYS A C 1
ATOM 751 O O . LYS A 1 93 ? 12.459 -0.718 1.595 1.00 91.75 93 LYS A O 1
ATOM 756 N N . ASP A 1 94 ? 11.617 -0.623 -0.488 1.00 88.25 94 ASP A N 1
ATOM 757 C CA . ASP A 1 94 ? 12.881 -0.882 -1.180 1.00 88.25 94 ASP A CA 1
ATOM 758 C C . ASP A 1 94 ? 13.889 0.258 -0.972 1.00 88.25 94 ASP A C 1
ATOM 760 O O . ASP A 1 94 ? 15.056 0.023 -0.647 1.00 88.25 94 ASP A O 1
ATOM 764 N N . ASP A 1 95 ? 13.436 1.506 -1.111 1.00 89.94 95 ASP A N 1
ATOM 765 C CA . ASP A 1 95 ? 14.329 2.663 -1.205 1.00 89.94 95 ASP A CA 1
ATOM 766 C C . ASP A 1 95 ? 14.438 3.432 0.113 1.00 89.94 95 ASP A C 1
ATOM 768 O O . ASP A 1 95 ? 15.463 4.066 0.376 1.00 89.94 95 ASP A O 1
ATOM 772 N N . LYS A 1 96 ? 13.393 3.395 0.951 1.00 90.88 96 LYS A N 1
ATOM 773 C CA . LYS A 1 96 ? 13.365 4.106 2.241 1.00 90.88 96 LYS A CA 1
ATOM 774 C C . LYS A 1 96 ? 13.477 3.179 3.448 1.00 90.88 96 LYS A C 1
ATOM 776 O O . LYS A 1 96 ? 13.625 3.684 4.556 1.00 90.88 96 LYS A O 1
ATOM 781 N N . GLN A 1 97 ? 13.462 1.856 3.250 1.00 92.12 97 GLN A N 1
ATOM 782 C CA . GLN A 1 97 ? 13.491 0.854 4.326 1.00 92.12 97 GLN A CA 1
ATOM 783 C C . GLN A 1 97 ? 12.303 0.991 5.301 1.00 92.12 97 GLN A C 1
ATOM 785 O O . GLN A 1 97 ? 12.409 0.692 6.491 1.00 92.12 97 GLN A O 1
ATOM 790 N N . ILE A 1 98 ? 11.158 1.453 4.789 1.00 92.88 98 ILE A N 1
ATOM 791 C CA . ILE A 1 98 ? 9.898 1.617 5.518 1.00 92.88 98 ILE A CA 1
ATOM 792 C C . ILE A 1 98 ? 8.936 0.535 5.020 1.00 92.88 98 ILE A C 1
ATOM 794 O O . ILE A 1 98 ? 8.258 0.704 4.009 1.00 92.88 98 ILE A O 1
ATOM 798 N N . ASP A 1 99 ? 8.890 -0.599 5.717 1.00 90.25 99 ASP A N 1
ATOM 799 C CA . ASP A 1 99 ? 8.104 -1.761 5.291 1.00 90.25 99 ASP A CA 1
ATOM 800 C C . ASP A 1 99 ? 6.740 -1.826 6.002 1.00 90.25 99 ASP A C 1
ATOM 802 O O . ASP A 1 99 ? 6.522 -2.627 6.917 1.00 90.25 99 ASP A O 1
ATOM 806 N N . LEU A 1 100 ? 5.803 -0.984 5.546 1.00 85.94 100 LEU A N 1
ATOM 807 C CA . LEU A 1 100 ? 4.414 -0.940 6.036 1.00 85.94 100 LEU A CA 1
ATOM 808 C C . LEU A 1 100 ? 3.606 -2.204 5.701 1.00 85.94 100 LEU A C 1
ATOM 810 O O . LEU A 1 100 ? 2.510 -2.387 6.228 1.00 85.94 100 LEU A O 1
ATOM 814 N N . ILE A 1 101 ? 4.116 -3.059 4.811 1.00 77.19 101 ILE A N 1
ATOM 815 C CA . ILE A 1 101 ? 3.389 -4.215 4.275 1.00 77.19 101 ILE A CA 1
ATOM 816 C C . ILE A 1 101 ? 3.974 -5.565 4.708 1.00 77.19 101 ILE A C 1
ATOM 818 O O . ILE A 1 101 ? 3.352 -6.594 4.454 1.00 77.19 101 ILE A O 1
ATOM 822 N N . SER A 1 102 ? 5.117 -5.585 5.401 1.00 68.12 102 SER A N 1
ATOM 823 C CA . SER A 1 102 ? 5.760 -6.794 5.954 1.00 68.12 102 SER A CA 1
ATOM 824 C C . SER A 1 102 ? 4.856 -7.593 6.886 1.00 68.12 102 SER A C 1
ATOM 826 O O . SER A 1 102 ? 4.929 -8.818 6.913 1.00 68.12 102 SER A O 1
ATOM 828 N N . LYS A 1 103 ? 3.980 -6.906 7.627 1.00 61.59 103 LYS A N 1
ATOM 829 C CA . LYS A 1 103 ? 2.964 -7.520 8.494 1.00 61.59 103 LYS A CA 1
ATOM 830 C C . LYS A 1 103 ? 1.639 -7.795 7.774 1.00 61.59 103 LYS A C 1
ATOM 832 O O . LYS A 1 103 ? 0.631 -8.081 8.416 1.00 61.59 103 LYS A O 1
ATOM 837 N N . GLY A 1 104 ? 1.629 -7.693 6.444 1.00 55.53 104 GLY A N 1
ATOM 838 C CA . GLY A 1 104 ? 0.478 -7.989 5.601 1.00 55.53 104 GLY A CA 1
ATOM 839 C C . GLY A 1 104 ? 0.034 -9.446 5.714 1.00 55.53 104 GLY A C 1
ATOM 840 O O . GLY A 1 104 ? 0.803 -10.341 6.075 1.00 55.53 104 GLY A O 1
ATOM 841 N N . PHE A 1 105 ? -1.232 -9.688 5.395 1.00 60.38 105 PHE A N 1
ATOM 842 C CA . PHE A 1 105 ? -1.805 -11.029 5.424 1.00 60.38 105 PHE A CA 1
ATOM 843 C C . PHE A 1 105 ? -1.624 -11.739 4.089 1.00 60.38 105 PHE A C 1
ATOM 845 O O . PHE A 1 105 ? -1.540 -11.109 3.033 1.00 60.38 105 PHE A O 1
ATOM 852 N N . ALA A 1 106 ? -1.602 -13.071 4.132 1.00 51.22 106 ALA A N 1
ATOM 853 C CA . ALA A 1 106 ? -1.587 -13.892 2.932 1.00 51.22 106 ALA A CA 1
ATOM 854 C C . ALA A 1 106 ? -2.797 -13.566 2.039 1.00 51.22 106 ALA A C 1
ATOM 856 O O . ALA A 1 106 ? -3.897 -13.345 2.552 1.00 51.22 106 ALA A O 1
ATOM 857 N N . LYS A 1 107 ? -2.573 -13.547 0.714 1.00 52.88 107 LYS A N 1
ATOM 858 C CA . LYS A 1 107 ? -3.585 -13.275 -0.322 1.00 52.88 107 LYS A CA 1
ATOM 859 C C . LYS A 1 107 ? -4.908 -13.962 0.021 1.00 52.88 107 LYS A C 1
ATOM 861 O O . LYS A 1 107 ? -4.954 -15.186 0.157 1.00 52.88 107 LYS A O 1
ATOM 866 N N . THR A 1 108 ? -5.977 -13.179 0.142 1.00 45.06 108 THR A N 1
ATOM 867 C CA . THR A 1 108 ? -7.322 -13.744 0.223 1.00 45.06 108 THR A CA 1
ATOM 868 C C . THR A 1 108 ? -7.669 -14.399 -1.121 1.00 45.06 108 THR A C 1
ATOM 870 O O . THR A 1 108 ? -7.075 -14.069 -2.148 1.00 45.06 108 THR A O 1
ATOM 873 N N . PRO A 1 109 ? -8.630 -15.339 -1.160 1.00 43.81 109 PRO A N 1
ATOM 874 C CA . PRO A 1 109 ? -9.126 -15.905 -2.419 1.00 43.81 109 PRO A CA 1
ATOM 875 C C . PRO A 1 109 ? -9.760 -14.866 -3.362 1.00 43.81 109 PRO A C 1
ATOM 877 O O . PRO A 1 109 ? -10.033 -15.181 -4.516 1.00 43.81 109 PRO A O 1
ATOM 880 N N . SER A 1 110 ? -10.049 -13.663 -2.857 1.00 48.59 110 SER A N 1
ATOM 881 C CA . SER A 1 110 ? -10.405 -12.476 -3.630 1.00 48.59 110 SER A CA 1
ATOM 882 C C . SER A 1 110 ? -9.132 -11.678 -3.900 1.00 48.59 110 SER A C 1
ATOM 884 O O . SER A 1 110 ? -8.497 -11.243 -2.953 1.00 48.59 110 SER A O 1
ATOM 886 N N . ASP A 1 111 ? -8.768 -11.470 -5.158 1.00 58.34 111 ASP A N 1
ATOM 887 C CA . ASP A 1 111 ? -7.470 -10.961 -5.636 1.00 58.34 111 ASP A CA 1
ATOM 888 C C . ASP A 1 111 ? -7.023 -9.548 -5.162 1.00 58.34 111 ASP A C 1
ATOM 890 O O . ASP A 1 111 ? -6.120 -8.956 -5.749 1.00 58.34 111 ASP A O 1
ATOM 894 N N . THR A 1 112 ? -7.609 -8.991 -4.101 1.00 61.91 112 THR A N 1
ATOM 895 C CA . THR A 1 112 ? -7.292 -7.673 -3.538 1.00 61.91 112 THR A CA 1
ATOM 896 C C . THR A 1 112 ? -6.371 -7.802 -2.317 1.00 61.91 112 THR A C 1
ATOM 898 O O . THR A 1 112 ? -6.823 -8.268 -1.259 1.00 61.91 112 THR A O 1
ATOM 901 N N . PRO A 1 113 ? -5.087 -7.408 -2.400 1.00 70.38 113 PRO A N 1
ATOM 902 C CA . PRO A 1 113 ? -4.209 -7.393 -1.236 1.00 70.38 113 PRO A CA 1
ATOM 903 C C . PRO A 1 113 ? -4.793 -6.546 -0.093 1.00 70.38 113 PRO A C 1
ATOM 905 O O . PRO A 1 113 ? -5.314 -5.448 -0.300 1.00 70.38 113 PRO A O 1
ATOM 908 N N . SER A 1 114 ? -4.718 -7.094 1.124 1.00 77.88 114 SER A N 1
ATOM 909 C CA . SER A 1 114 ? -5.167 -6.454 2.364 1.00 77.88 114 SER A CA 1
ATOM 910 C C . SER A 1 114 ? -4.005 -6.335 3.348 1.00 77.88 114 SER A C 1
ATOM 912 O O . SER A 1 114 ? -3.323 -7.322 3.631 1.00 77.88 114 SER A O 1
ATOM 914 N N . TYR A 1 115 ? -3.818 -5.143 3.906 1.00 84.81 115 TYR A N 1
ATOM 915 C CA . TYR A 1 115 ? -2.727 -4.817 4.824 1.00 84.81 115 TYR A CA 1
ATOM 916 C C . TYR A 1 115 ? -3.278 -4.289 6.153 1.00 84.81 115 TYR A C 1
ATOM 918 O O . TYR A 1 115 ? -4.277 -3.568 6.163 1.00 84.81 115 TYR A O 1
ATOM 926 N N . LEU A 1 116 ? -2.629 -4.647 7.264 1.00 87.75 116 LEU A N 1
ATOM 927 C CA . LEU A 1 116 ? -2.954 -4.154 8.606 1.00 87.75 116 LEU A CA 1
ATOM 928 C C . LEU A 1 116 ? -1.985 -3.053 9.012 1.00 87.75 116 LEU A C 1
ATOM 930 O O . LEU A 1 116 ? -0.775 -3.265 9.028 1.00 87.75 116 LEU A O 1
ATOM 934 N N . LEU A 1 117 ? -2.537 -1.918 9.422 1.00 90.25 117 LEU A N 1
ATOM 935 C CA . LEU A 1 117 ? -1.830 -0.894 10.173 1.00 90.25 117 LEU A CA 1
ATOM 936 C C . LEU A 1 117 ? -2.319 -0.972 11.626 1.00 90.25 117 LEU A C 1
ATOM 938 O O . LEU A 1 117 ? -3.467 -0.635 11.924 1.00 90.25 117 LEU A O 1
ATOM 942 N N . ASP A 1 118 ? -1.454 -1.449 12.516 1.00 89.44 118 ASP A N 1
ATOM 943 C CA . ASP A 1 118 ? -1.713 -1.579 13.951 1.00 89.44 118 ASP A CA 1
ATOM 944 C C . ASP A 1 118 ? -0.712 -0.758 14.778 1.00 89.44 118 ASP A C 1
ATOM 946 O O . ASP A 1 118 ? 0.167 -0.081 14.231 1.00 89.44 118 ASP A O 1
ATOM 950 N N . ALA A 1 119 ? -0.858 -0.791 16.106 1.00 89.44 119 ALA A N 1
ATOM 951 C CA . ALA A 1 119 ? -0.002 -0.037 17.018 1.00 89.44 119 ALA A CA 1
ATOM 952 C C . ALA A 1 119 ? 1.492 -0.320 16.784 1.00 89.44 119 ALA A C 1
ATOM 954 O O . ALA A 1 119 ? 2.306 0.598 16.824 1.00 89.44 119 ALA A O 1
ATOM 955 N N . SER A 1 120 ? 1.850 -1.557 16.432 1.00 87.69 120 SER A N 1
ATOM 956 C CA . SER A 1 120 ? 3.241 -1.929 16.177 1.00 87.69 120 SER A CA 1
ATOM 957 C C . SER A 1 120 ? 3.790 -1.326 14.879 1.00 87.69 120 SER A C 1
ATOM 959 O O . SER A 1 120 ? 4.941 -0.898 14.837 1.00 87.69 120 SER A O 1
ATOM 961 N N . VAL A 1 121 ? 2.976 -1.240 13.821 1.00 90.19 121 VAL A N 1
ATOM 962 C CA . VAL A 1 121 ? 3.351 -0.547 12.575 1.00 90.19 121 VAL A CA 1
ATOM 963 C C . VAL A 1 121 ? 3.467 0.959 12.824 1.00 90.19 121 VAL A C 1
ATOM 965 O O . VAL A 1 121 ? 4.417 1.590 12.357 1.00 90.19 121 VAL A O 1
ATOM 968 N N . LYS A 1 122 ? 2.539 1.532 13.601 1.00 92.38 122 LYS A N 1
ATOM 969 C CA . LYS A 1 122 ? 2.571 2.945 14.002 1.00 92.38 122 LYS A CA 1
ATOM 970 C C . LYS A 1 122 ? 3.851 3.289 14.758 1.00 92.38 122 LYS A C 1
ATOM 972 O O . LYS A 1 122 ? 4.527 4.238 14.374 1.00 92.38 122 LYS A O 1
ATOM 977 N N . GLU A 1 123 ? 4.192 2.530 15.796 1.00 92.19 123 GLU A N 1
ATOM 978 C CA . GLU A 1 123 ? 5.394 2.755 16.611 1.00 92.19 123 GLU A CA 1
ATOM 979 C C . GLU A 1 123 ? 6.678 2.744 15.780 1.00 92.19 123 GLU A C 1
ATOM 981 O O . GLU A 1 123 ? 7.569 3.562 16.006 1.00 92.19 123 GLU A O 1
ATOM 986 N N . LEU A 1 124 ? 6.764 1.837 14.806 1.00 90.75 124 LEU A N 1
ATOM 987 C CA . LEU A 1 124 ? 7.943 1.701 13.960 1.00 90.75 124 LEU A CA 1
ATOM 988 C C . LEU A 1 124 ? 8.073 2.826 12.936 1.00 90.75 124 LEU A C 1
ATOM 990 O O . LEU A 1 124 ? 9.188 3.275 12.673 1.00 90.75 124 LEU A O 1
ATOM 994 N N . TYR A 1 125 ? 6.960 3.249 12.334 1.00 95.19 125 TYR A N 1
ATOM 995 C CA . TYR A 1 125 ? 7.029 3.997 11.083 1.00 95.19 125 TYR A CA 1
ATOM 996 C C . TYR A 1 125 ? 6.371 5.368 11.103 1.00 95.19 125 TYR A C 1
ATOM 998 O O . TYR A 1 125 ? 6.729 6.160 10.243 1.00 95.19 125 TYR A O 1
ATOM 1006 N N . LEU A 1 126 ? 5.493 5.708 12.057 1.00 95.50 126 LEU A N 1
ATOM 1007 C CA . LEU A 1 126 ? 4.737 6.973 12.027 1.00 95.50 126 LEU A CA 1
ATOM 1008 C C . LEU A 1 126 ? 5.626 8.193 11.740 1.00 95.50 126 LEU A C 1
ATOM 1010 O O . LEU A 1 126 ? 5.343 8.950 10.819 1.00 95.50 126 LEU A O 1
ATOM 1014 N N . THR A 1 127 ? 6.732 8.333 12.475 1.00 96.50 127 THR A N 1
ATOM 1015 C CA . THR A 1 127 ? 7.692 9.431 12.285 1.00 96.50 127 THR A CA 1
ATOM 1016 C C . THR A 1 127 ? 8.410 9.354 10.935 1.00 96.50 127 THR A C 1
ATOM 1018 O O . THR A 1 127 ? 8.661 10.374 10.306 1.00 96.50 127 THR A O 1
ATOM 1021 N N . SER A 1 128 ? 8.746 8.152 10.460 1.00 95.69 128 SER A N 1
ATOM 1022 C CA . SER A 1 128 ? 9.470 7.951 9.196 1.00 95.69 128 SER A CA 1
ATOM 1023 C C . SER A 1 128 ? 8.640 8.291 7.956 1.00 95.69 128 SER A C 1
ATOM 1025 O O . SER A 1 128 ? 9.216 8.585 6.911 1.00 95.69 128 SER A O 1
ATOM 1027 N N . ILE A 1 129 ? 7.311 8.254 8.066 1.00 95.81 129 ILE A N 1
ATOM 1028 C CA . ILE A 1 129 ? 6.363 8.614 7.002 1.00 95.81 129 ILE A CA 1
ATOM 1029 C C . ILE A 1 129 ? 5.771 10.034 7.208 1.00 95.81 129 ILE A C 1
ATOM 1031 O O . ILE A 1 129 ? 4.847 10.440 6.509 1.00 95.81 129 ILE A O 1
ATOM 1035 N N . ASP A 1 130 ? 6.321 10.860 8.107 1.00 97.25 130 ASP A N 1
ATOM 1036 C CA . ASP A 1 130 ? 5.870 12.256 8.226 1.00 97.25 130 ASP A CA 1
ATOM 1037 C C . ASP A 1 130 ? 5.964 12.973 6.855 1.00 97.25 130 ASP A C 1
ATOM 1039 O O . ASP A 1 130 ? 7.056 13.032 6.274 1.00 97.25 130 ASP A O 1
ATOM 1043 N N . PRO A 1 131 ? 4.850 13.523 6.320 1.00 97.94 131 PRO A N 1
ATOM 1044 C CA . PRO A 1 131 ? 4.824 14.210 5.032 1.00 97.94 131 PRO A CA 1
ATOM 1045 C C . PRO A 1 131 ? 5.895 15.298 4.877 1.00 97.94 131 PRO A C 1
ATOM 1047 O O . PRO A 1 131 ? 6.343 15.556 3.761 1.00 97.94 131 PRO A O 1
ATOM 1050 N N . VAL A 1 132 ? 6.361 15.912 5.971 1.00 97.56 132 VAL A N 1
ATOM 1051 C CA . VAL A 1 132 ? 7.420 16.937 5.937 1.00 97.56 132 VAL A CA 1
ATOM 1052 C C . VAL A 1 132 ? 8.764 16.406 5.416 1.00 97.56 132 VAL A C 1
ATOM 1054 O O . VAL A 1 132 ? 9.619 17.187 4.996 1.00 97.56 132 VAL A O 1
ATOM 1057 N N . HIS A 1 133 ? 8.974 15.088 5.442 1.00 96.50 133 HIS A N 1
ATOM 1058 C CA . HIS A 1 133 ? 10.197 14.436 4.973 1.00 96.50 133 HIS A CA 1
ATOM 1059 C C . HIS A 1 133 ? 10.186 14.109 3.476 1.00 96.50 133 HIS A C 1
ATOM 1061 O O . HIS A 1 133 ? 11.184 13.608 2.956 1.00 96.50 133 HIS A O 1
ATOM 1067 N N . PHE A 1 134 ? 9.088 14.406 2.779 1.00 97.31 134 PHE A N 1
ATOM 1068 C CA . PHE A 1 134 ? 8.900 14.074 1.374 1.00 97.31 134 PHE A CA 1
ATOM 1069 C C . PHE A 1 134 ? 8.595 15.319 0.544 1.00 97.31 134 PHE A C 1
ATOM 1071 O O . PHE A 1 134 ? 8.183 16.366 1.041 1.00 97.31 134 PHE A O 1
ATOM 1078 N N . SER A 1 135 ? 8.805 15.200 -0.763 1.00 97.19 135 SER A N 1
ATOM 1079 C CA . SER A 1 135 ? 8.332 16.182 -1.734 1.00 97.19 135 SER A CA 1
ATOM 1080 C C . SER A 1 135 ? 7.897 15.475 -3.009 1.00 97.19 135 SER A C 1
ATOM 1082 O O . SER A 1 135 ? 8.471 14.448 -3.374 1.00 97.19 135 SER A O 1
ATOM 1084 N N . GLU A 1 136 ? 6.920 16.050 -3.709 1.00 97.06 136 GLU A N 1
ATOM 1085 C CA . GLU A 1 136 ? 6.369 15.501 -4.956 1.00 97.06 136 GLU A CA 1
ATOM 1086 C C . GLU A 1 136 ? 7.473 15.185 -5.974 1.00 97.06 136 GLU A C 1
ATOM 1088 O O . GLU A 1 136 ? 7.561 14.069 -6.480 1.00 97.06 136 GLU A O 1
ATOM 1093 N N . LYS A 1 137 ? 8.381 16.143 -6.205 1.00 96.06 137 LYS A N 1
ATOM 1094 C CA . LYS A 1 137 ? 9.494 15.992 -7.151 1.00 96.06 137 LYS A CA 1
ATOM 1095 C C . LYS A 1 137 ? 10.462 14.878 -6.750 1.00 96.06 137 LYS A C 1
ATOM 1097 O O . LYS A 1 137 ? 10.982 14.170 -7.612 1.00 96.06 137 LYS A O 1
ATOM 1102 N N . GLN A 1 138 ? 10.742 14.743 -5.453 1.00 95.50 138 GLN A N 1
ATOM 1103 C CA . GLN A 1 138 ? 11.613 13.679 -4.963 1.00 95.50 138 GLN A CA 1
ATOM 1104 C C . GLN A 1 138 ? 10.958 12.312 -5.155 1.00 95.50 138 GLN A C 1
ATOM 1106 O O . GLN A 1 138 ? 11.603 11.416 -5.683 1.00 95.50 138 GLN A O 1
ATOM 1111 N N . LEU A 1 139 ? 9.685 12.169 -4.780 1.00 95.25 139 LEU A N 1
ATOM 1112 C CA . LEU A 1 139 ? 8.935 10.923 -4.941 1.00 95.25 139 LEU A CA 1
ATOM 1113 C C . LEU A 1 139 ? 8.811 10.517 -6.413 1.00 95.25 139 LEU A C 1
ATOM 1115 O O . LEU A 1 139 ? 8.997 9.350 -6.743 1.00 95.25 139 LEU A O 1
ATOM 1119 N N . GLU A 1 140 ? 8.568 11.477 -7.305 1.00 93.69 140 GLU A N 1
ATOM 1120 C CA . GLU A 1 140 ? 8.562 11.244 -8.750 1.00 93.69 140 GLU A CA 1
ATOM 1121 C C . GLU A 1 140 ? 9.924 10.735 -9.249 1.00 93.69 140 GLU A C 1
ATOM 1123 O O . GLU A 1 140 ? 9.992 9.751 -9.986 1.00 93.69 140 GLU A O 1
ATOM 1128 N N . THR A 1 141 ? 11.014 11.371 -8.812 1.00 93.06 141 THR A N 1
ATOM 1129 C CA . THR A 1 141 ? 12.379 10.976 -9.195 1.00 93.06 141 THR A CA 1
ATOM 1130 C C . THR A 1 141 ? 12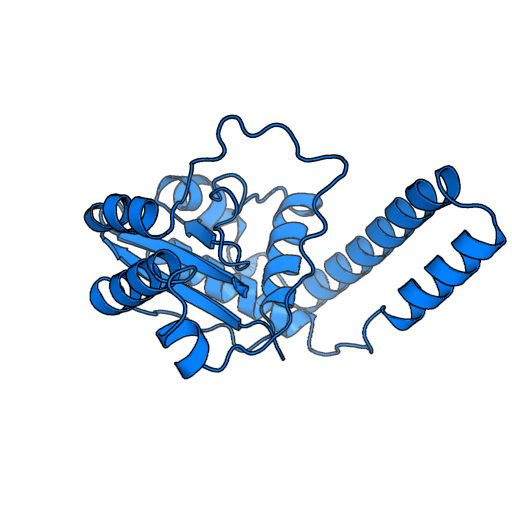.722 9.581 -8.666 1.00 93.06 141 THR A C 1
ATOM 1132 O O . THR A 1 141 ? 13.238 8.743 -9.405 1.00 93.06 141 THR A O 1
ATOM 1135 N N . ASP A 1 142 ? 12.417 9.306 -7.396 1.00 92.56 142 ASP A N 1
ATOM 1136 C CA . ASP A 1 142 ? 12.646 8.006 -6.761 1.00 92.56 142 ASP A CA 1
ATOM 1137 C C . ASP A 1 142 ? 11.859 6.906 -7.489 1.00 92.56 142 ASP A C 1
ATOM 1139 O O . ASP A 1 142 ? 12.409 5.847 -7.802 1.00 92.56 142 ASP A O 1
ATOM 1143 N N . TYR A 1 143 ? 10.608 7.192 -7.860 1.00 91.06 143 TYR A N 1
ATOM 1144 C CA . TYR A 1 143 ? 9.779 6.293 -8.655 1.00 91.06 143 TYR A CA 1
ATOM 1145 C C . TYR A 1 143 ? 10.406 5.972 -10.012 1.00 91.06 143 TYR A C 1
ATOM 1147 O O . TYR A 1 143 ? 10.517 4.800 -10.379 1.00 91.06 143 TYR A O 1
ATOM 1155 N N . GLN A 1 144 ? 10.822 6.996 -10.764 1.00 88.94 144 GLN A N 1
ATOM 1156 C CA . GLN A 1 144 ? 11.437 6.817 -12.083 1.00 88.94 144 GLN A CA 1
ATOM 1157 C C . GLN A 1 144 ? 12.693 5.948 -11.978 1.00 88.94 144 GLN A C 1
ATOM 1159 O O . GLN A 1 144 ? 12.809 4.938 -12.675 1.00 88.94 144 GLN A O 1
ATOM 1164 N N . ASN A 1 145 ? 13.569 6.265 -11.022 1.00 90.69 145 ASN A N 1
ATOM 1165 C CA . ASN A 1 145 ? 14.780 5.493 -10.764 1.00 90.69 145 ASN A CA 1
ATOM 1166 C C . ASN A 1 145 ? 14.459 4.035 -10.393 1.00 90.69 145 ASN A C 1
ATOM 1168 O O . ASN A 1 145 ? 15.143 3.114 -10.843 1.00 90.69 145 ASN A O 1
ATOM 1172 N N . ARG A 1 146 ? 13.426 3.798 -9.573 1.00 88.00 146 ARG A N 1
ATOM 1173 C CA . ARG A 1 146 ? 12.983 2.442 -9.214 1.00 88.00 146 ARG A CA 1
ATOM 1174 C C . ARG A 1 146 ? 12.460 1.682 -10.430 1.00 88.00 146 ARG A C 1
ATOM 1176 O O . ARG A 1 146 ? 12.847 0.531 -10.632 1.00 88.00 146 ARG A O 1
ATOM 1183 N N . SER A 1 147 ? 11.629 2.319 -11.253 1.00 85.50 147 SER A N 1
ATOM 1184 C CA . SER A 1 147 ? 11.092 1.732 -12.485 1.00 85.50 147 SER A CA 1
ATOM 1185 C C . SER A 1 147 ? 12.214 1.286 -13.427 1.00 85.50 147 SER A C 1
ATOM 1187 O O . SER A 1 147 ? 12.192 0.162 -13.930 1.00 85.50 147 SER A O 1
ATOM 1189 N N . GLU A 1 148 ? 13.246 2.112 -13.609 1.00 87.06 148 GLU A N 1
ATOM 1190 C CA . GLU A 1 148 ? 14.419 1.767 -14.420 1.00 87.06 148 GLU A CA 1
ATOM 1191 C C . GLU A 1 148 ? 15.197 0.572 -13.850 1.00 87.06 148 GLU A C 1
ATOM 1193 O O . GLU A 1 148 ? 15.495 -0.372 -14.588 1.00 87.06 148 GLU A O 1
ATOM 1198 N N . ARG A 1 149 ? 15.457 0.552 -12.533 1.00 88.75 149 ARG A N 1
ATOM 1199 C CA . ARG A 1 149 ? 16.125 -0.586 -11.872 1.00 88.75 149 ARG A CA 1
ATOM 1200 C C . ARG A 1 149 ? 15.339 -1.887 -12.029 1.00 88.75 149 ARG A C 1
ATOM 1202 O O . ARG A 1 149 ? 15.934 -2.938 -12.278 1.00 88.75 149 ARG A O 1
ATOM 1209 N N . LEU A 1 150 ? 14.012 -1.835 -11.897 1.00 84.12 150 LEU A N 1
ATOM 1210 C CA . LEU A 1 150 ? 13.151 -3.005 -12.079 1.00 84.12 150 LEU A CA 1
ATOM 1211 C C . LEU A 1 150 ? 13.167 -3.501 -13.523 1.00 84.12 150 LEU A C 1
ATOM 1213 O O . LEU A 1 150 ? 13.330 -4.701 -13.738 1.00 84.12 150 LEU A O 1
ATOM 1217 N N . LYS A 1 151 ? 13.072 -2.602 -14.509 1.00 83.94 151 LYS A N 1
ATOM 1218 C CA . LYS A 1 151 ? 13.189 -2.962 -15.931 1.00 83.94 151 LYS A CA 1
ATOM 1219 C C . LYS A 1 151 ? 14.508 -3.667 -16.220 1.00 83.94 151 LYS A C 1
ATOM 1221 O O . LYS A 1 151 ? 14.512 -4.712 -16.866 1.00 83.94 151 LYS A O 1
ATOM 1226 N N . GLU A 1 152 ? 15.620 -3.143 -15.706 1.00 86.75 152 GLU A N 1
ATOM 1227 C CA . GLU A 1 152 ? 16.932 -3.768 -15.882 1.00 86.75 152 GLU A CA 1
ATOM 1228 C C . GLU A 1 152 ? 16.997 -5.157 -15.225 1.00 86.75 152 GLU A C 1
ATOM 1230 O O . GLU A 1 152 ? 17.515 -6.105 -15.823 1.00 86.75 152 GLU A O 1
ATOM 1235 N N . LYS A 1 153 ? 16.448 -5.304 -14.012 1.00 87.00 153 LYS A N 1
ATOM 1236 C CA . LYS A 1 153 ? 16.382 -6.589 -13.303 1.00 87.00 153 LYS A CA 1
ATOM 1237 C C . LYS A 1 153 ? 15.563 -7.620 -14.084 1.00 87.00 153 LYS A C 1
ATOM 1239 O O . LYS A 1 153 ? 16.068 -8.713 -14.337 1.00 87.00 153 LYS A O 1
ATOM 1244 N N . TYR A 1 154 ? 14.347 -7.266 -14.502 1.00 84.56 154 TYR A N 1
ATOM 1245 C CA . TYR A 1 154 ? 13.483 -8.148 -15.291 1.00 84.56 154 TYR A CA 1
ATOM 1246 C C . TYR A 1 154 ? 14.113 -8.506 -16.632 1.00 84.56 154 TYR A C 1
ATOM 1248 O O . TYR A 1 154 ? 14.075 -9.665 -17.035 1.00 84.56 154 TYR A O 1
ATOM 1256 N N . PHE A 1 155 ? 14.756 -7.547 -17.302 1.00 86.44 155 PHE A N 1
ATOM 1257 C CA . PHE A 1 155 ? 15.482 -7.823 -18.535 1.00 86.44 155 PHE A CA 1
ATOM 1258 C C . PHE A 1 155 ? 16.580 -8.869 -18.324 1.00 86.44 155 PHE A C 1
ATOM 1260 O O . PHE A 1 155 ? 16.637 -9.842 -19.072 1.00 86.44 155 PHE A O 1
ATOM 1267 N N . LYS A 1 156 ? 17.425 -8.709 -17.297 1.00 89.06 156 LYS A N 1
ATOM 1268 C CA . LYS A 1 156 ? 18.491 -9.676 -16.980 1.00 89.06 156 LYS A CA 1
ATOM 1269 C C . LYS A 1 156 ? 17.930 -11.064 -16.676 1.00 89.06 156 LYS A C 1
ATOM 1271 O O . LYS A 1 156 ? 18.476 -12.056 -17.154 1.00 89.06 156 LYS A O 1
ATOM 1276 N N 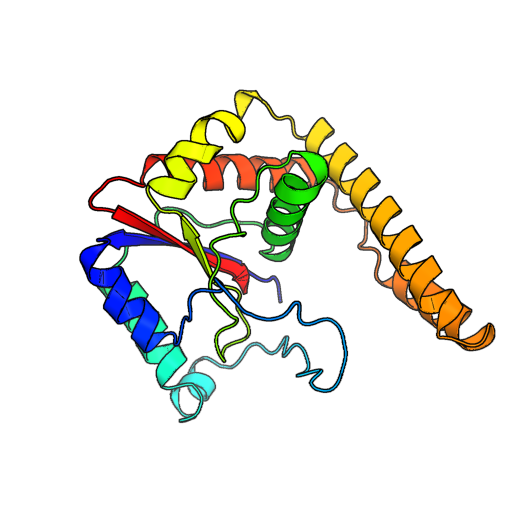. GLU A 1 157 ? 16.843 -11.133 -15.913 1.00 89.00 157 GLU A N 1
ATOM 1277 C CA . GLU A 1 157 ? 16.184 -12.395 -15.583 1.00 89.00 157 GLU A CA 1
ATOM 1278 C C . GLU A 1 157 ? 15.628 -13.081 -16.838 1.00 89.00 157 GLU A C 1
ATOM 1280 O O . GLU A 1 157 ? 15.955 -14.236 -17.115 1.00 89.00 157 GLU A O 1
ATOM 1285 N N . MET A 1 158 ? 14.857 -12.363 -17.654 1.00 89.00 158 MET A N 1
ATOM 1286 C CA . MET A 1 158 ? 14.246 -12.926 -18.860 1.00 89.00 158 MET A CA 1
ATOM 1287 C C . MET A 1 158 ? 15.278 -13.252 -19.939 1.00 89.00 158 MET A C 1
ATOM 1289 O O . MET A 1 158 ? 15.120 -14.243 -20.648 1.00 89.00 158 MET A O 1
ATOM 1293 N N . ALA A 1 159 ? 16.375 -12.496 -20.030 1.00 89.56 159 ALA A N 1
ATOM 1294 C CA . ALA A 1 159 ? 17.477 -12.795 -20.943 1.00 89.56 159 ALA A CA 1
ATOM 1295 C C . ALA A 1 159 ? 18.156 -14.142 -20.642 1.00 89.56 159 ALA A C 1
ATOM 1297 O O . ALA A 1 159 ? 18.736 -14.744 -21.542 1.00 89.56 159 ALA A O 1
ATOM 1298 N N . SER A 1 160 ? 18.062 -14.633 -19.401 1.00 91.19 160 SER A N 1
ATOM 1299 C CA . SER A 1 160 ? 18.551 -15.966 -19.023 1.00 91.19 160 SER A CA 1
ATOM 1300 C C . SER A 1 160 ? 17.565 -17.100 -19.337 1.00 91.19 160 SER A C 1
ATOM 1302 O O . SER A 1 160 ? 17.973 -18.259 -19.401 1.00 91.19 160 SER A O 1
ATOM 1304 N N . LYS A 1 161 ? 16.282 -16.773 -19.548 1.00 92.62 161 LYS A N 1
ATOM 1305 C CA . LYS A 1 161 ? 15.180 -17.734 -19.720 1.00 92.62 161 LYS A CA 1
ATOM 1306 C C . LYS A 1 161 ? 14.674 -17.824 -21.167 1.00 92.62 161 LYS A C 1
ATOM 1308 O O . LYS A 1 161 ? 14.145 -18.862 -21.553 1.00 92.62 161 LYS A O 1
ATOM 1313 N N . LEU A 1 162 ? 14.829 -16.764 -21.966 1.00 92.25 162 LEU A N 1
ATOM 1314 C CA . LEU A 1 162 ? 14.238 -16.656 -23.303 1.00 92.25 162 LEU A CA 1
ATOM 1315 C C . LEU A 1 162 ? 15.275 -16.659 -24.436 1.00 92.25 162 LEU A C 1
ATOM 1317 O O . LEU A 1 162 ? 16.337 -16.042 -24.318 1.00 92.25 162 LEU A O 1
ATOM 1321 N N . PRO A 1 163 ? 14.953 -17.258 -25.598 1.00 92.50 163 PRO A N 1
ATOM 1322 C CA . PRO A 1 163 ? 15.748 -17.089 -26.805 1.00 92.50 163 PRO A CA 1
ATOM 1323 C C . PRO A 1 163 ? 15.666 -15.637 -27.331 1.00 92.50 163 PRO A C 1
ATOM 1325 O O . PRO A 1 163 ? 14.655 -14.957 -27.134 1.00 92.50 163 PRO A O 1
ATOM 1328 N N . PRO A 1 164 ? 16.674 -15.148 -28.087 1.00 90.06 164 PRO A N 1
ATOM 1329 C CA . PRO A 1 164 ? 16.791 -13.727 -28.449 1.00 90.06 164 PRO A CA 1
ATOM 1330 C C . PRO A 1 164 ? 15.569 -13.100 -29.141 1.00 90.06 164 PRO A C 1
ATOM 1332 O O . PRO A 1 164 ? 15.271 -11.925 -28.941 1.00 90.06 164 PRO A O 1
ATOM 1335 N N . HIS A 1 165 ? 14.849 -13.867 -29.962 1.00 89.94 165 HIS A N 1
ATOM 1336 C CA . HIS A 1 165 ? 13.676 -13.374 -30.685 1.00 89.94 165 HIS A CA 1
ATOM 1337 C C . HIS A 1 165 ? 12.436 -13.225 -29.787 1.00 89.94 165 HIS A C 1
ATOM 1339 O O . HIS A 1 165 ? 11.603 -12.357 -30.045 1.00 89.94 165 HIS A O 1
ATOM 1345 N N . GLU A 1 166 ? 12.318 -14.034 -28.732 1.00 90.38 166 GLU A N 1
ATOM 1346 C CA . GLU A 1 166 ? 11.265 -13.909 -27.719 1.00 90.38 166 GLU A CA 1
ATOM 1347 C C . GLU A 1 166 ? 11.612 -12.830 -26.699 1.00 90.38 166 GLU A C 1
ATOM 1349 O O . GLU A 1 166 ? 10.742 -12.041 -26.344 1.00 90.38 166 GLU A O 1
ATOM 1354 N N . LEU A 1 167 ? 12.889 -12.711 -26.318 1.00 88.81 167 LEU A N 1
ATOM 1355 C CA . LEU A 1 167 ? 13.368 -11.613 -25.477 1.00 88.81 167 LEU A CA 1
ATOM 1356 C C . LEU A 1 167 ? 13.085 -10.249 -26.118 1.00 88.81 167 LEU A C 1
ATOM 1358 O O . LEU A 1 167 ? 12.631 -9.333 -25.439 1.00 88.81 167 LEU A O 1
ATOM 1362 N N . LYS A 1 168 ? 13.301 -10.118 -27.435 1.00 87.69 168 LYS A N 1
ATOM 1363 C CA . LYS A 1 168 ? 12.967 -8.890 -28.166 1.00 87.69 168 LYS A CA 1
ATOM 1364 C C . LYS A 1 168 ? 11.469 -8.575 -28.092 1.00 87.69 168 LYS A C 1
ATOM 1366 O O . LYS A 1 168 ? 11.114 -7.464 -27.727 1.00 87.69 168 LYS A O 1
ATOM 1371 N N . LYS A 1 169 ? 10.601 -9.556 -28.368 1.00 87.25 169 LYS A N 1
ATOM 1372 C CA . LYS A 1 169 ? 9.141 -9.378 -28.258 1.00 87.25 169 LYS A CA 1
ATOM 1373 C C . LYS A 1 169 ? 8.709 -9.017 -26.838 1.00 87.25 169 LYS A C 1
ATOM 1375 O O . LYS A 1 169 ? 7.837 -8.176 -26.670 1.00 87.25 169 LYS A O 1
ATOM 1380 N N . PHE A 1 170 ? 9.313 -9.642 -25.829 1.00 86.00 170 PHE A N 1
ATOM 1381 C CA . PHE A 1 170 ? 9.062 -9.324 -24.428 1.00 86.00 170 PHE A CA 1
ATOM 1382 C C . PHE A 1 170 ? 9.437 -7.872 -24.113 1.00 86.00 170 PHE A C 1
ATOM 1384 O O . PHE A 1 170 ? 8.654 -7.169 -23.487 1.00 86.00 170 PHE A O 1
ATOM 1391 N N . MET A 1 171 ? 10.596 -7.404 -24.583 1.00 82.81 171 MET A N 1
ATOM 1392 C CA . MET A 1 171 ? 11.033 -6.021 -24.379 1.00 82.81 171 MET A CA 1
ATOM 1393 C C . MET A 1 171 ? 10.163 -5.002 -25.108 1.00 82.81 171 MET A C 1
ATOM 1395 O O . MET A 1 171 ? 9.852 -3.966 -24.528 1.00 82.81 171 MET A O 1
ATOM 1399 N N . ASP A 1 172 ? 9.748 -5.298 -26.339 1.00 84.00 172 ASP A N 1
ATOM 1400 C CA . ASP A 1 172 ? 8.819 -4.449 -27.088 1.00 84.00 172 ASP A CA 1
ATOM 1401 C C . ASP A 1 172 ? 7.485 -4.334 -26.323 1.00 84.00 172 ASP A C 1
ATOM 1403 O O . ASP A 1 172 ? 7.028 -3.229 -26.052 1.00 84.00 172 ASP A O 1
ATOM 1407 N N . LEU A 1 173 ? 6.941 -5.459 -25.833 1.00 82.75 173 LEU A N 1
ATOM 1408 C CA . LEU A 1 173 ? 5.735 -5.469 -24.996 1.00 82.75 173 LEU A CA 1
ATOM 1409 C C . LEU A 1 173 ? 5.907 -4.693 -23.689 1.00 82.75 173 LEU A C 1
ATOM 1411 O O . LEU A 1 173 ? 5.000 -3.968 -23.304 1.00 82.75 173 LEU A O 1
ATOM 1415 N N . GLN A 1 174 ? 7.038 -4.846 -22.997 1.00 77.62 174 GLN A N 1
ATOM 1416 C CA . GLN A 1 174 ? 7.307 -4.112 -21.760 1.00 77.62 174 GLN A CA 1
ATOM 1417 C C . GLN A 1 174 ? 7.378 -2.612 -22.019 1.00 77.62 174 GLN A C 1
ATOM 1419 O O . GLN A 1 174 ? 6.788 -1.863 -21.255 1.00 77.62 174 GLN A O 1
ATOM 1424 N N . ASN A 1 175 ? 8.052 -2.184 -23.092 1.00 73.31 175 ASN A N 1
ATOM 1425 C CA . ASN A 1 175 ? 8.151 -0.779 -23.487 1.00 73.31 175 ASN A CA 1
ATOM 1426 C C . ASN A 1 175 ? 6.790 -0.188 -23.871 1.00 73.31 175 ASN A C 1
ATOM 1428 O O . ASN A 1 175 ? 6.517 0.947 -23.497 1.00 73.31 175 ASN A O 1
ATOM 1432 N N . ASP A 1 176 ? 5.936 -0.967 -24.535 1.00 69.62 176 ASP A N 1
ATOM 1433 C CA . ASP A 1 176 ? 4.552 -0.583 -24.837 1.00 69.62 176 ASP A CA 1
ATOM 1434 C C . ASP A 1 176 ? 3.669 -0.540 -23.572 1.00 69.62 176 ASP A C 1
ATOM 1436 O O . ASP A 1 176 ? 2.677 0.185 -23.530 1.00 69.62 176 ASP A O 1
ATOM 1440 N N . TYR A 1 177 ? 4.030 -1.303 -22.532 1.00 62.88 177 TYR A N 1
ATOM 1441 C CA . TYR A 1 177 ? 3.378 -1.298 -21.216 1.00 62.88 177 TYR A CA 1
ATOM 1442 C C . TYR A 1 177 ? 3.915 -0.221 -20.266 1.00 62.88 177 TYR A C 1
ATOM 1444 O O . TYR A 1 177 ? 3.298 0.022 -19.227 1.00 62.88 177 TYR A O 1
ATOM 1452 N N . VAL A 1 178 ? 5.059 0.409 -20.573 1.00 59.69 178 VAL A N 1
ATOM 1453 C CA . VAL A 1 178 ? 5.544 1.562 -19.809 1.00 59.69 178 VAL A CA 1
ATOM 1454 C C . VAL A 1 178 ? 4.534 2.669 -20.025 1.00 59.69 178 VAL A C 1
ATOM 1456 O O . VAL A 1 178 ? 4.469 3.242 -21.108 1.00 59.69 178 VAL A O 1
ATOM 1459 N N . GLU A 1 179 ? 3.737 2.905 -18.984 1.00 57.69 179 GLU A N 1
ATOM 1460 C CA . GLU A 1 179 ? 2.665 3.889 -18.955 1.00 57.69 179 GLU A CA 1
ATOM 1461 C C . GLU A 1 17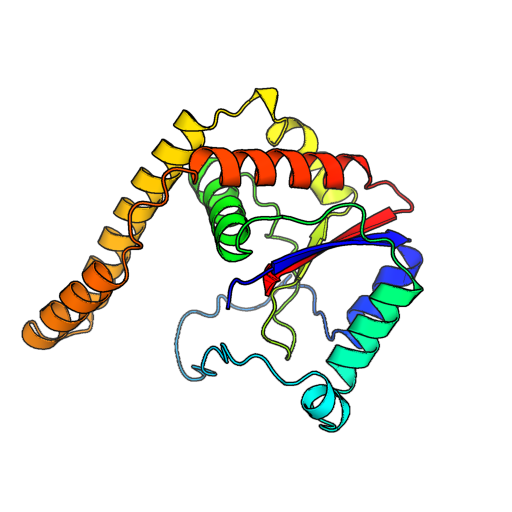9 ? 3.079 5.181 -19.659 1.00 57.69 179 GLU A C 1
ATOM 1463 O O . GLU A 1 179 ? 4.192 5.689 -19.465 1.00 57.69 179 GLU A O 1
ATOM 1468 N N . GLU A 1 180 ? 2.142 5.729 -20.436 1.00 62.69 180 GLU A N 1
ATOM 1469 C CA . GLU A 1 180 ? 2.178 7.127 -20.842 1.00 62.69 180 GLU A CA 1
ATOM 1470 C C . GLU A 1 180 ? 2.635 8.003 -19.663 1.00 62.69 180 GLU A C 1
ATOM 1472 O O . GLU A 1 180 ? 2.345 7.682 -18.502 1.00 62.69 180 GLU A O 1
ATOM 1477 N N . PRO A 1 181 ? 3.366 9.102 -19.925 1.00 65.25 181 PRO A N 1
ATOM 1478 C CA . PRO A 1 181 ? 3.782 10.005 -18.864 1.00 65.25 181 PRO A CA 1
ATOM 1479 C C . PRO A 1 181 ? 2.577 10.327 -17.974 1.00 65.25 181 PRO A C 1
ATOM 1481 O O . PRO A 1 181 ? 1.560 10.812 -18.461 1.00 65.25 181 PRO A O 1
ATOM 1484 N N . PHE A 1 182 ? 2.698 10.007 -16.684 1.00 79.56 182 PHE A N 1
ATOM 1485 C CA . PHE A 1 182 ? 1.717 10.331 -15.652 1.00 79.56 182 PHE A CA 1
ATOM 1486 C C . PHE A 1 182 ? 2.236 11.577 -14.927 1.00 79.56 182 PHE A C 1
ATOM 1488 O O . PHE A 1 182 ? 3.010 11.441 -13.974 1.00 79.56 182 PHE A O 1
ATOM 1495 N N . PRO A 1 183 ? 1.928 12.788 -15.425 1.00 79.94 183 PRO A N 1
ATOM 1496 C CA . PRO A 1 183 ? 2.563 14.013 -14.951 1.00 79.94 183 PRO A CA 1
ATOM 1497 C C . PRO A 1 183 ? 2.208 14.334 -13.495 1.00 79.94 183 PRO A C 1
ATOM 1499 O O . PRO A 1 183 ? 2.982 15.001 -12.818 1.00 79.94 183 PRO A O 1
ATOM 1502 N N . GLU A 1 184 ? 1.085 13.830 -12.977 1.00 90.62 184 GLU A N 1
ATOM 1503 C CA . GLU A 1 184 ? 0.674 14.013 -11.582 1.00 90.62 184 GLU A CA 1
ATOM 1504 C C . GLU A 1 184 ? 1.224 12.935 -10.635 1.00 90.62 184 GLU A C 1
ATOM 1506 O O . GLU A 1 184 ? 0.833 12.889 -9.469 1.00 90.62 184 GLU A O 1
ATOM 1511 N N . ARG A 1 185 ? 2.148 12.069 -11.079 1.00 91.50 185 ARG A N 1
ATOM 1512 C CA . ARG A 1 185 ? 2.661 10.957 -10.258 1.00 91.50 185 ARG A CA 1
ATOM 1513 C C . ARG A 1 185 ? 3.249 11.426 -8.930 1.00 91.50 185 ARG A C 1
ATOM 1515 O O . ARG A 1 185 ? 2.957 10.827 -7.901 1.00 91.50 185 ARG A O 1
ATOM 1522 N N . GLY A 1 186 ? 4.033 12.505 -8.934 1.00 95.12 186 GLY A N 1
ATOM 1523 C CA . GLY A 1 186 ? 4.587 13.084 -7.706 1.00 95.12 186 GLY A CA 1
ATOM 1524 C C . GLY A 1 186 ? 3.503 13.514 -6.711 1.00 95.12 186 GLY A C 1
ATOM 1525 O O . GLY A 1 186 ? 3.608 13.201 -5.526 1.00 95.12 186 GLY A O 1
ATOM 1526 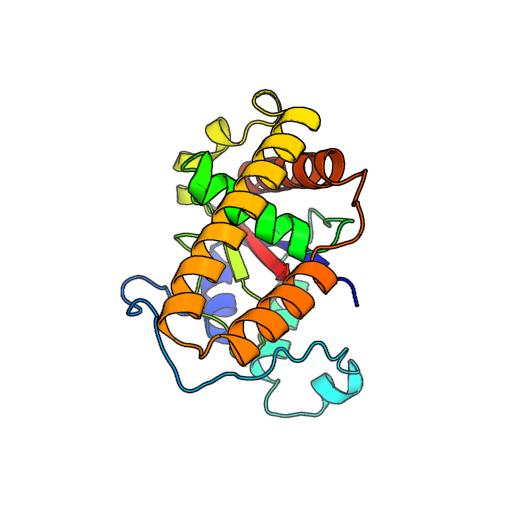N N . ILE A 1 187 ? 2.436 14.155 -7.203 1.00 96.44 187 ILE A N 1
ATOM 1527 C CA . ILE A 1 187 ? 1.268 14.570 -6.407 1.00 96.44 187 ILE A CA 1
ATOM 1528 C C . ILE A 1 187 ? 0.553 13.334 -5.854 1.00 96.44 187 ILE A C 1
ATOM 1530 O O . ILE A 1 187 ? 0.296 13.245 -4.657 1.00 96.44 187 ILE A O 1
ATOM 1534 N N . ALA A 1 188 ? 0.303 12.336 -6.702 1.00 94.81 188 ALA A N 1
ATOM 1535 C CA . ALA A 1 188 ? -0.398 11.119 -6.314 1.00 94.81 188 ALA A CA 1
ATOM 1536 C C . ALA A 1 188 ? 0.347 10.316 -5.236 1.00 94.81 188 ALA A C 1
ATOM 1538 O O . ALA A 1 188 ? -0.260 9.825 -4.283 1.00 94.81 188 ALA A O 1
ATOM 1539 N N . LEU A 1 189 ? 1.675 10.218 -5.349 1.00 95.94 189 LEU A N 1
ATOM 1540 C CA . LEU A 1 189 ? 2.517 9.596 -4.326 1.00 95.94 189 LEU A CA 1
ATOM 1541 C C . LEU A 1 189 ? 2.499 10.410 -3.021 1.00 95.94 189 LEU A C 1
ATOM 1543 O O . LEU A 1 189 ? 2.422 9.826 -1.941 1.00 95.94 189 LEU A O 1
ATOM 1547 N N . MET A 1 190 ? 2.518 11.743 -3.102 1.00 97.56 190 MET A N 1
ATOM 1548 C CA . MET A 1 190 ? 2.464 12.625 -1.931 1.00 97.56 190 MET A CA 1
ATOM 1549 C C . MET A 1 190 ? 1.119 12.543 -1.187 1.00 97.56 190 MET A C 1
ATOM 1551 O O . MET A 1 190 ? 1.086 12.491 0.049 1.00 97.56 190 MET A O 1
ATOM 1555 N N . ASP A 1 191 ? 0.010 12.452 -1.920 1.00 96.38 191 ASP A N 1
ATOM 1556 C CA . ASP A 1 191 ? -1.313 12.176 -1.353 1.00 96.38 191 ASP A CA 1
ATOM 1557 C C . ASP A 1 191 ? -1.327 10.819 -0.637 1.00 96.38 191 ASP A C 1
ATOM 1559 O O . ASP A 1 191 ? -1.881 10.692 0.457 1.00 96.38 191 ASP A O 1
ATOM 1563 N N . GLY A 1 192 ? -0.667 9.814 -1.222 1.00 96.12 192 GLY A N 1
ATOM 1564 C CA . GLY A 1 192 ? -0.522 8.486 -0.630 1.00 96.12 192 GLY A CA 1
ATOM 1565 C C . GLY A 1 192 ? 0.223 8.530 0.705 1.00 96.12 192 GLY A C 1
ATOM 1566 O O . GLY A 1 192 ? -0.267 7.976 1.688 1.00 96.12 192 GLY A O 1
ATOM 1567 N N . ILE A 1 193 ? 1.349 9.254 0.772 1.00 97.88 193 ILE A N 1
ATOM 1568 C CA . ILE A 1 193 ? 2.096 9.503 2.019 1.00 97.88 193 ILE A CA 1
ATOM 1569 C C . ILE A 1 193 ? 1.195 10.159 3.067 1.00 97.88 193 ILE A C 1
ATOM 1571 O O . ILE A 1 193 ? 1.117 9.692 4.203 1.00 97.88 193 ILE A O 1
ATOM 1575 N N . THR A 1 194 ? 0.471 11.208 2.679 1.00 97.56 194 THR A N 1
ATOM 1576 C CA . THR A 1 194 ? -0.405 11.961 3.586 1.00 97.56 194 THR A CA 1
ATOM 1577 C C . THR A 1 194 ? -1.520 11.084 4.156 1.00 97.56 194 THR A C 1
ATOM 1579 O O . THR A 1 194 ? -1.781 11.117 5.361 1.00 97.56 194 THR A O 1
ATOM 1582 N N . ILE A 1 195 ? -2.152 10.259 3.319 1.00 96.56 195 ILE A N 1
ATOM 1583 C CA . ILE A 1 195 ? -3.220 9.347 3.741 1.00 96.56 195 ILE A CA 1
ATOM 1584 C C . ILE A 1 195 ? -2.682 8.241 4.644 1.00 96.56 195 ILE A C 1
ATOM 1586 O O . ILE A 1 195 ? -3.272 7.977 5.691 1.00 96.56 195 ILE A O 1
ATOM 1590 N N . LEU A 1 196 ? -1.560 7.616 4.283 1.00 96.62 196 LEU A N 1
ATOM 1591 C CA . LEU A 1 196 ? -0.934 6.578 5.099 1.00 96.62 196 LEU A CA 1
ATOM 1592 C C . LEU A 1 196 ? -0.526 7.136 6.478 1.00 96.62 196 LEU A C 1
ATOM 1594 O O . LEU A 1 196 ? -0.820 6.515 7.501 1.00 96.62 196 LEU A O 1
ATOM 1598 N N . HIS A 1 197 ? 0.051 8.342 6.532 1.00 97.81 197 HIS A N 1
ATOM 1599 C CA . HIS A 1 197 ? 0.386 9.024 7.784 1.00 97.81 197 HIS A CA 1
ATOM 1600 C C . HIS A 1 197 ? -0.870 9.347 8.611 1.00 97.81 197 HIS A C 1
ATOM 1602 O O . HIS A 1 197 ? -0.908 9.124 9.824 1.00 97.81 197 HIS A O 1
ATOM 1608 N N . GLY A 1 198 ? -1.931 9.836 7.962 1.00 96.75 198 GLY A N 1
ATOM 1609 C CA . GLY A 1 198 ? -3.231 10.068 8.593 1.00 96.75 198 GLY A CA 1
ATOM 1610 C C . GLY A 1 198 ? -3.819 8.792 9.201 1.00 96.75 198 GLY A C 1
ATOM 1611 O O . GLY A 1 198 ? -4.256 8.807 10.350 1.00 96.75 198 GLY A O 1
ATOM 1612 N N . CYS A 1 199 ? -3.754 7.671 8.480 1.00 95.69 199 CYS A N 1
ATOM 1613 C CA . CYS A 1 199 ? -4.202 6.367 8.968 1.00 95.69 199 CYS A CA 1
ATOM 1614 C C . CYS A 1 199 ? -3.415 5.913 10.202 1.00 95.69 199 CYS A C 1
ATOM 1616 O O . CYS A 1 199 ? -4.025 5.518 11.194 1.00 95.69 199 CYS A O 1
ATOM 1618 N N . LEU A 1 200 ? -2.081 6.019 10.188 1.00 95.38 200 LEU A N 1
ATOM 1619 C CA . LEU A 1 200 ? -1.253 5.661 11.347 1.00 95.38 200 LEU A CA 1
ATOM 1620 C C . LEU A 1 200 ? -1.548 6.540 12.572 1.00 95.38 200 LEU A C 1
ATOM 1622 O O . LEU A 1 200 ? -1.459 6.070 13.705 1.00 95.38 200 LEU A O 1
ATOM 1626 N N . ASN A 1 201 ? -1.949 7.799 12.388 1.00 97.06 201 ASN A N 1
ATOM 1627 C CA . ASN A 1 201 ? -2.350 8.646 13.513 1.00 97.06 201 ASN A CA 1
ATOM 1628 C C . ASN A 1 201 ? -3.646 8.176 14.189 1.00 97.06 201 ASN A C 1
ATOM 1630 O O . ASN A 1 201 ? -3.747 8.300 15.410 1.00 97.06 201 ASN A O 1
ATOM 1634 N N . LEU A 1 202 ? -4.586 7.590 13.439 1.00 95.38 202 LEU A N 1
ATOM 1635 C CA . LEU A 1 202 ? -5.845 7.055 13.978 1.00 95.38 202 LEU A CA 1
ATOM 1636 C C . LEU A 1 202 ? -5.650 5.778 14.807 1.00 95.38 202 LEU A C 1
ATOM 1638 O O . LEU A 1 202 ? -6.401 5.536 15.748 1.00 95.38 202 LEU A O 1
ATOM 1642 N N . VAL A 1 203 ? -4.629 4.986 14.480 1.00 93.00 203 VAL A N 1
ATOM 1643 C CA . VAL A 1 203 ? -4.314 3.727 15.165 1.00 93.00 203 VAL A CA 1
ATOM 1644 C C . VAL A 1 203 ? -3.954 3.961 16.636 1.00 93.00 203 VAL A C 1
ATOM 1646 O O . VAL A 1 203 ? -3.166 4.853 16.967 1.00 93.00 203 VAL A O 1
ATOM 1649 N N . ASN A 1 204 ? -4.497 3.142 17.531 1.00 92.44 204 ASN A N 1
ATOM 1650 C CA . ASN A 1 204 ? -4.219 3.168 18.969 1.00 92.44 204 ASN A CA 1
ATOM 1651 C C . ASN A 1 204 ? -4.411 1.754 19.565 1.00 92.44 204 ASN A C 1
ATOM 1653 O O . ASN A 1 204 ? -4.503 0.785 18.818 1.00 92.44 204 ASN A O 1
ATOM 1657 N N . ASP A 1 205 ? -4.451 1.610 20.892 1.00 86.25 205 ASP A N 1
ATOM 1658 C CA . ASP A 1 205 ? -4.614 0.294 21.542 1.00 86.25 205 ASP A CA 1
ATOM 1659 C C . ASP A 1 205 ? -5.972 -0.371 21.241 1.00 86.25 205 ASP A C 1
ATOM 1661 O O . ASP A 1 205 ? -6.122 -1.594 21.309 1.00 86.25 205 ASP A O 1
ATOM 1665 N N . ILE A 1 206 ? -6.976 0.440 20.917 1.00 93.12 206 ILE A N 1
ATOM 1666 C CA . ILE A 1 206 ? -8.346 0.024 20.635 1.00 93.12 206 ILE A CA 1
ATOM 1667 C C . ILE A 1 206 ? -8.583 -0.064 19.132 1.00 93.12 206 ILE A C 1
ATOM 1669 O O . ILE A 1 206 ? -9.336 -0.934 18.727 1.00 93.12 206 ILE A O 1
ATOM 1673 N N . ASP A 1 207 ? -7.934 0.757 18.305 1.00 92.50 207 ASP A N 1
ATOM 1674 C CA . ASP A 1 207 ? -8.244 0.868 16.876 1.00 92.50 207 ASP A CA 1
ATOM 1675 C C . ASP A 1 207 ? -7.113 0.408 15.948 1.00 92.50 207 ASP A C 1
ATOM 1677 O O . ASP A 1 207 ? -5.939 0.732 16.144 1.00 92.50 207 ASP A O 1
ATOM 1681 N N . VAL A 1 208 ? -7.496 -0.264 14.860 1.00 92.06 208 VAL A N 1
ATOM 1682 C CA . VAL A 1 208 ? -6.623 -0.653 13.743 1.00 92.06 208 VAL A CA 1
ATOM 1683 C C . VAL A 1 208 ? -7.170 -0.145 12.410 1.00 92.06 208 VAL A C 1
ATOM 1685 O O . VAL A 1 208 ? -8.371 0.097 12.271 1.00 92.06 208 VAL A O 1
ATOM 1688 N N . VAL A 1 209 ? -6.299 -0.025 11.403 1.00 92.19 209 VAL A N 1
ATOM 1689 C CA . VAL A 1 209 ? -6.702 0.304 10.028 1.00 92.19 209 VAL A CA 1
ATOM 1690 C C . VAL A 1 209 ? -6.410 -0.860 9.085 1.00 92.19 209 VAL A C 1
ATOM 1692 O O . VAL A 1 209 ? -5.285 -1.350 9.012 1.00 92.19 209 VAL A O 1
ATOM 1695 N N . ILE A 1 210 ? -7.421 -1.268 8.318 1.00 89.69 210 ILE A N 1
ATOM 1696 C CA . ILE A 1 210 ? -7.287 -2.206 7.203 1.00 89.69 210 ILE A CA 1
ATOM 1697 C C . ILE A 1 210 ? -7.221 -1.422 5.899 1.00 89.69 210 ILE A C 1
ATOM 1699 O O . ILE A 1 210 ? -8.155 -0.700 5.553 1.00 89.69 210 ILE A O 1
ATOM 1703 N N . MET A 1 211 ? -6.132 -1.591 5.160 1.00 89.31 211 MET A N 1
ATOM 1704 C CA . MET A 1 211 ? -5.960 -1.041 3.820 1.00 89.31 211 MET A CA 1
ATOM 1705 C C . MET A 1 211 ? -6.227 -2.134 2.785 1.00 89.31 211 MET A C 1
ATOM 1707 O O . MET A 1 211 ? -5.580 -3.179 2.816 1.00 89.31 211 MET A O 1
ATOM 1711 N N . GLN A 1 212 ? -7.158 -1.889 1.864 1.00 84.19 212 GLN A N 1
ATOM 1712 C CA . GLN A 1 212 ? -7.457 -2.758 0.724 1.00 84.19 212 GLN A CA 1
ATOM 1713 C C . GLN A 1 212 ? -7.093 -2.045 -0.575 1.00 84.19 212 GLN A C 1
ATOM 1715 O O . GLN A 1 212 ? -7.484 -0.894 -0.767 1.00 84.19 212 GLN A O 1
ATOM 1720 N N . ILE A 1 213 ? -6.374 -2.727 -1.466 1.00 80.69 213 ILE A N 1
ATOM 1721 C CA . ILE A 1 213 ? -6.046 -2.236 -2.812 1.00 80.69 213 ILE A CA 1
ATOM 1722 C C . ILE A 1 213 ? -6.622 -3.238 -3.817 1.00 80.69 213 ILE A C 1
ATOM 1724 O O . ILE A 1 213 ? -6.312 -4.424 -3.722 1.00 80.69 213 ILE A O 1
ATOM 1728 N N . GLY A 1 214 ? -7.472 -2.793 -4.748 1.00 70.56 214 GLY A N 1
ATOM 1729 C CA . GLY A 1 214 ? -8.143 -3.675 -5.715 1.00 70.56 214 GLY A CA 1
ATOM 1730 C C . GLY A 1 214 ? -8.616 -2.965 -6.960 1.00 70.56 214 GLY A C 1
ATOM 1731 O O . GLY A 1 214 ? -9.150 -1.856 -6.798 1.00 70.56 214 GLY A O 1
#

Secondary structure (DSSP, 8-state):
----EEEEEEEHHHHHHHHHHHT--B-TT-----S-S-----------HHHHTT-GGGHHHHHHHHHHHHHEEEEEEE-S-HHHHHHHHHHHHHHH---TTTTPBP--SSS--EEEE-HHHHHHHTGGG-GGG--HHHHHHHHHHHHHHHHHHHHHHHHHHS-HHHHHHHHHHHHHHS----TTHHHHHHHHHHHHHHHHHH--SSEEEEEEE-

Foldseek 3Di:
DFKWKFKWKFWPVLVVVLCVLQVWDWVPDDPPPDDDDDPPDPPPDPDDVVNCVPDPVNRSVVVSVVSRVVGTDGPDIQPHGLVLLVLLQVLCCPPVVLNQANRWTDQGPPRKTKGKQAPVSLVVPLVVLPLVVDALVVQVVSSVVVVVVVLVVVLVVVVVVDDPVVSVVVNVVVVVVPDDDPVCSSVSSSVSSVVVSVQSVSHDPTMMMMMIID

Radius of gyration: 18.68 Å; chains: 1; bounding box: 44×40×52 Å

Sequence (214 aa):
MSSIASFYLMESSNFHEYAKLAGLQQTENLPNLADDDKQVAVYAGGFNAAEIERDPRFKNARNAFDFLRSHSSQPFQFQWSGYVLYDLLELLKDDKQIDLISKGFAKTPSDTPSYLLDASVKELYLTSIDPVHFSEKQLETDYQNRSERLKEKYFKEMASKLPPHELKKFMDLQNDYVEEPFPERGIALMDGITILHGCLNLVNDIDVVIMQIG